Protein AF-A0A0Q3SNQ0-F1 (afdb_monomer)

Sequence (347 aa):
MKTTIEQYIANFKKLRFEVMELELYLKNEGLRTPLFYKEMANIILELVDEGKVKPIKSSQSYSMDSRILNRYEKIKQRAKNDYLKDE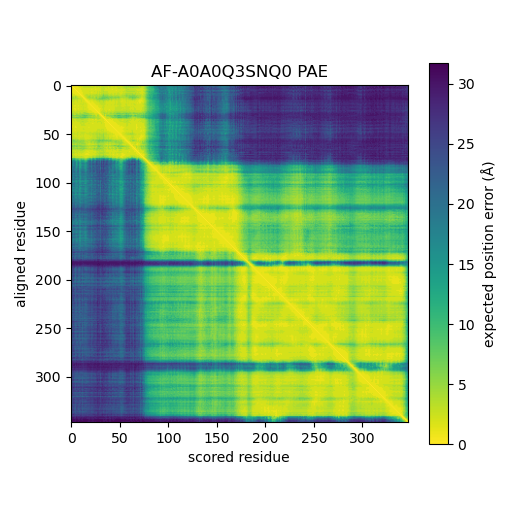MLTNYHTIISMTYYLNRPDQYKKEKSQLLAISQFLTNKRKSEPVLSVNERSYQLFGDEKLLFSKKGKKILANIGITYQHLCCYFTYEPFFYYSVTQAENNAILIVENKDTFFSLKKLLQEGNYSWNGIRFSMLVYGEGNKITRSIDYMDELQVPVETPIYYFGDFDPTGISIFCRVQSSCDREINLMTSFYREMWKRRKDGKVQKEQEWNEEAITRFLSNFDKEEQQFYLRYLKEDQYIPQESLSIEVLRGLSDGIEKTV

Organism: NCBI:txid1637975

Mean predicted aligned error: 12.55 Å

Foldseek 3Di:
DLVLLVVCCVPPPDQKDFVVVVVVVCVVVVDDDPCVVVVSLVSVVVCVVVVQKDADPPFQADPSDRSHGGMIGGDPDDDPLNVLLVCLVPVFAPLWDCPLCNVPVPVCVVCVLLRNLLRVCLVPPDPPRAQEACQVLCCVRPVGSCLCVDPNNVVNCVSGVHDSVSSSYDHDADAFDKDFAPDDDQAAEEEEADDQLQVLVNVCVVQQLQAFPRGGHGMYTHCPQLVCLRRVCCCVVVVPDLQRAAEYDFKLAQRRLVSQVSSCVSDPHDYHYPVVLVVVLVVLDDWAADPDDDDHDPVSLVVVLVNDDPVSSVVSVVCNVVRTIGGSCSCPSVNVNVRGPDGDPDD

Secondary structure (DSSP, 8-state):
-HHHHHHHHHH-SSSEEEHHHHHHHHHHTT---TTHHHHHHHHHHHHHHTTSEEE-TTSPEETTEEEEESEEEE--PPPHHHHHHHHHHHSS-TTS--HHHHT-HHHHHHHHHHHHHHHHHHHH--TTPPPEEHHHHHHHHHS-TTTTTSHHHHHHHHHHT--TTTTTEE--PPP--EEE-S--TT-EEEEESSHHHHHHHHHHHHTTB-EETTEEEEEEEE-TGGGHHHHTTHHHHTT--TTS-EEEE--BSHHHHHHHHHHHTTSSS-EEE-HHHHHHHHHH----B-SSPPP--HHHHHHHHTTS-HHHHHHHHHHHHTTB-B-GGGS-HHHHHHTBS-BPPP-

Nearest PDB structures (foldseek):
  3lcr-assembly1_B  TM=3.436E-01  e=3.026E-01  Streptomyces sp. CK4412
  3dtv-assembly5_A  TM=3.973E-01  e=8.052E-01  Bordetella bronchiseptica
  2cb9-assembly1_A  TM=4.033E-01  e=2.269E+00  Bacillus subtilis
  3ixm-assembly1_A  TM=3.780E-01  e=2.142E+00  Bordetella bronchiseptica

Radius of gyration: 37.48 Å; Cα contacts (8 Å, |Δi|>4): 456; chains: 1; bounding box: 58×43×111 Å

InterPro domains:
  IPR024534 Wadjet protein JetD, C-terminal [PF09983] (183-337)
  IPR036078 Spo11/DNA topoisomerase VI subunit A superfamily [SSF56726] (136-332)

Solvent-accessible surface area (backbone atoms only — not comparable to full-atom values): 19575 Å² total; per-residue (Å²): 108,66,69,59,52,53,50,49,62,72,70,43,90,59,64,57,52,45,47,68,60,52,50,54,50,42,51,73,73,67,59,79,55,101,54,42,62,62,54,52,49,52,46,54,52,49,37,38,76,71,56,49,33,43,78,44,86,89,42,58,60,26,93,85,44,74,92,41,53,30,30,36,33,60,46,78,76,78,52,76,66,54,57,54,46,52,49,59,76,68,76,53,38,88,77,56,45,48,72,60,37,75,79,32,63,71,58,39,68,76,44,42,69,60,54,49,36,54,26,51,47,65,65,68,57,54,98,82,55,74,72,34,42,44,41,59,47,18,27,73,58,68,77,35,45,58,44,50,79,32,74,65,30,48,49,54,32,58,51,24,69,52,53,55,68,81,67,34,36,44,88,79,62,45,80,67,57,67,51,72,54,100,77,66,89,86,41,23,36,40,35,23,32,49,69,69,52,36,53,37,52,50,51,37,45,75,68,27,37,39,28,44,88,88,46,46,45,37,33,41,34,49,22,64,60,69,52,34,48,67,17,59,67,30,43,60,78,71,64,54,61,76,85,45,51,31,30,41,46,53,38,53,39,58,58,36,39,42,39,53,48,46,37,46,72,58,48,96,52,69,58,41,72,44,55,69,59,55,53,52,35,61,77,59,56,61,96,40,71,62,93,60,96,66,71,84,50,69,68,33,53,53,62,58,40,69,78,50,54,80,66,55,33,54,55,52,53,51,41,50,73,68,45,32,38,40,61,55,69,64,52,37,57,68,53,52,56,72,54,32,77,46,70,55,81,84,129

pLDDT: mean 90.67, std 8.87, range [37.16, 98.12]

Structure (mmCIF, N/CA/C/O backbone):
data_AF-A0A0Q3SNQ0-F1
#
_entry.id   AF-A0A0Q3SNQ0-F1
#
loop_
_atom_site.group_PDB
_atom_site.id
_atom_site.type_symbol
_atom_site.label_atom_id
_atom_site.label_alt_id
_atom_site.label_comp_id
_atom_site.label_asym_id
_atom_site.label_entity_id
_atom_site.label_seq_id
_atom_site.pdbx_PDB_ins_code
_atom_site.Cartn_x
_atom_site.Cartn_y
_atom_site.Cartn_z
_atom_site.occupancy
_atom_site.B_iso_or_equiv
_atom_site.auth_seq_id
_atom_site.auth_comp_id
_atom_site.auth_asym_id
_atom_site.auth_atom_id
_atom_site.pdbx_PDB_model_num
ATOM 1 N N . MET A 1 1 ? -11.874 19.871 62.242 1.00 85.38 1 MET A N 1
ATOM 2 C CA . MET A 1 1 ? -12.144 18.452 62.571 1.00 85.38 1 MET A CA 1
ATOM 3 C C . MET A 1 1 ? -12.578 17.646 61.345 1.00 85.38 1 MET A C 1
ATOM 5 O O . MET A 1 1 ? -11.883 16.691 61.036 1.00 85.38 1 MET A O 1
ATOM 9 N N . LYS A 1 2 ? -13.640 18.027 60.605 1.00 86.44 2 LYS A N 1
ATOM 10 C CA . LYS A 1 2 ? -14.126 17.270 59.424 1.00 86.44 2 LYS A CA 1
ATOM 11 C C . LYS A 1 2 ? -13.039 16.972 58.383 1.00 86.44 2 LYS A C 1
ATOM 13 O O . LYS A 1 2 ? -12.787 15.809 58.099 1.00 86.44 2 LYS A O 1
ATOM 18 N N . THR A 1 3 ? -12.317 17.992 57.918 1.00 87.50 3 THR A N 1
ATOM 19 C CA . THR A 1 3 ? -11.219 17.836 56.943 1.00 87.50 3 THR A CA 1
ATOM 20 C C . THR A 1 3 ? -10.134 16.864 57.418 1.00 87.50 3 THR A C 1
ATOM 22 O O . THR A 1 3 ? -9.659 16.040 56.645 1.00 87.50 3 THR A O 1
ATOM 25 N N . THR A 1 4 ? -9.773 16.908 58.702 1.00 89.75 4 THR A N 1
ATOM 26 C CA . THR A 1 4 ? -8.781 16.007 59.310 1.00 89.75 4 THR A CA 1
ATOM 27 C C . THR A 1 4 ? -9.278 14.558 59.349 1.00 89.75 4 THR A C 1
ATOM 29 O O . THR A 1 4 ? -8.518 13.637 59.064 1.00 89.75 4 THR A O 1
ATOM 32 N N . ILE A 1 5 ? -10.566 14.346 59.645 1.00 90.31 5 ILE A N 1
ATOM 33 C CA . ILE A 1 5 ? -11.203 13.019 59.597 1.00 90.31 5 ILE A CA 1
ATOM 34 C C . ILE A 1 5 ? -11.215 12.486 58.158 1.00 90.31 5 ILE A C 1
ATOM 36 O O . ILE A 1 5 ? -10.859 11.333 57.923 1.00 90.31 5 ILE A O 1
ATOM 40 N N . GLU A 1 6 ? -11.568 13.319 57.179 1.00 88.44 6 GLU A N 1
ATOM 41 C CA . GLU A 1 6 ? -11.551 12.935 55.764 1.00 88.44 6 GLU A CA 1
ATOM 42 C C . GLU A 1 6 ? -10.140 12.568 55.283 1.00 88.44 6 GLU A C 1
ATOM 44 O O . GLU A 1 6 ? -9.967 11.553 54.605 1.00 88.44 6 GLU A O 1
ATOM 49 N N . GLN A 1 7 ? -9.122 13.336 55.683 1.00 86.50 7 GLN A N 1
ATOM 50 C CA . GLN A 1 7 ? -7.715 13.047 55.390 1.00 86.50 7 GLN A CA 1
ATOM 51 C C . GLN A 1 7 ? -7.251 11.735 56.028 1.00 86.50 7 GLN A C 1
ATOM 53 O O . GLN A 1 7 ? -6.607 10.924 55.360 1.00 86.50 7 GLN A O 1
ATOM 58 N N . TYR A 1 8 ? -7.610 11.492 57.292 1.00 88.69 8 TYR A N 1
ATOM 59 C CA . TYR A 1 8 ? -7.324 10.226 57.962 1.00 88.69 8 TYR A CA 1
ATOM 60 C C . TYR A 1 8 ? -7.924 9.051 57.190 1.00 88.69 8 TYR A C 1
ATOM 62 O O . TYR A 1 8 ? -7.217 8.103 56.852 1.00 88.69 8 TYR A O 1
ATOM 70 N N . ILE A 1 9 ? -9.213 9.131 56.846 1.00 87.00 9 ILE A N 1
ATOM 71 C CA . ILE A 1 9 ? -9.924 8.069 56.128 1.00 87.00 9 ILE A CA 1
ATOM 72 C C . ILE A 1 9 ? -9.291 7.828 54.751 1.00 87.00 9 ILE A C 1
ATOM 74 O O . ILE A 1 9 ? -9.074 6.669 54.376 1.00 87.00 9 ILE A O 1
ATOM 78 N N . ALA A 1 10 ? -8.952 8.888 54.013 1.00 83.25 10 ALA A N 1
ATOM 79 C CA . ALA A 1 10 ? -8.295 8.789 52.712 1.00 83.25 10 ALA A CA 1
ATOM 80 C C . ALA A 1 10 ? -6.924 8.093 52.806 1.00 83.2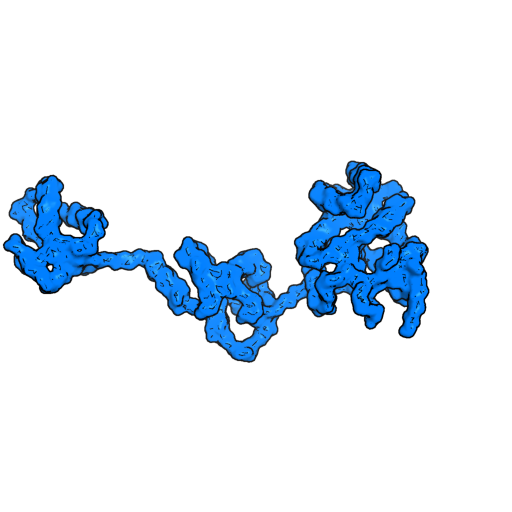5 10 ALA A C 1
ATOM 82 O O . ALA A 1 10 ? -6.642 7.190 52.018 1.00 83.25 10 ALA A O 1
ATOM 83 N N . ASN A 1 11 ? -6.118 8.442 53.814 1.00 83.75 11 ASN A N 1
ATOM 84 C CA . ASN A 1 11 ? -4.754 7.932 53.993 1.00 83.75 11 ASN A CA 1
ATOM 85 C C . ASN A 1 11 ? -4.676 6.585 54.731 1.00 83.75 11 ASN A C 1
ATOM 87 O O . ASN A 1 11 ? -3.624 5.939 54.748 1.00 83.75 11 ASN A O 1
ATOM 91 N N . PHE A 1 12 ? -5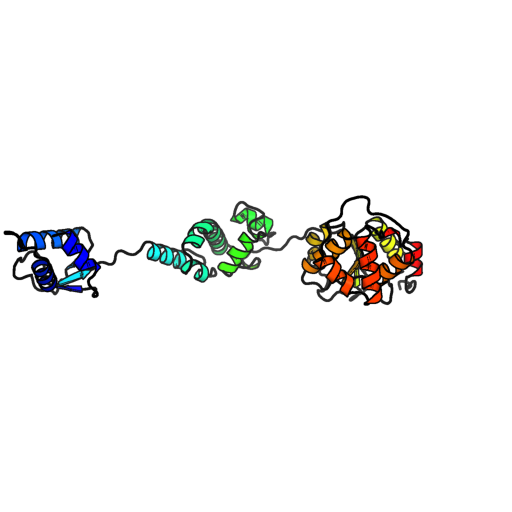.772 6.125 55.339 1.00 84.06 12 PHE A N 1
ATOM 92 C CA . PHE A 1 12 ? -5.786 4.867 56.077 1.00 84.06 12 PHE A CA 1
ATOM 93 C C . PHE A 1 12 ? -5.531 3.676 55.138 1.00 84.06 12 PHE A C 1
ATOM 95 O O . PHE A 1 12 ? -6.236 3.489 54.151 1.00 84.06 12 PHE A O 1
ATOM 102 N N . LYS A 1 13 ? -4.552 2.812 55.413 1.00 80.81 13 LYS A N 1
ATOM 103 C CA . LYS A 1 13 ? -4.200 1.731 54.465 1.00 80.81 13 LYS A CA 1
ATOM 104 C C . LYS A 1 13 ? -5.279 0.647 54.332 1.00 80.81 13 LYS A C 1
ATOM 106 O O . LYS A 1 13 ? -5.426 0.046 53.271 1.00 80.81 13 LYS A O 1
ATOM 111 N N . LYS A 1 14 ? -6.032 0.375 55.402 1.00 85.69 14 LYS A N 1
ATOM 112 C CA . LYS A 1 14 ? -7.059 -0.681 55.433 1.00 85.69 14 LYS A CA 1
ATOM 113 C C . LYS A 1 14 ? -8.416 -0.146 54.971 1.00 85.69 14 LYS A C 1
ATOM 115 O O . LYS A 1 14 ? -8.708 1.035 55.117 1.00 85.69 14 LYS A O 1
ATOM 120 N N . LEU A 1 15 ? -9.270 -1.029 54.447 1.00 85.38 15 LEU A N 1
ATOM 121 C CA . LEU A 1 15 ? -10.663 -0.714 54.081 1.00 85.38 15 LEU A CA 1
ATOM 122 C C . LEU A 1 15 ? -11.551 -0.412 55.296 1.00 85.38 15 LEU A C 1
ATOM 124 O O . LEU A 1 15 ? -12.537 0.303 55.159 1.00 85.38 15 LEU A O 1
ATOM 128 N N . ARG A 1 16 ? -11.207 -0.961 56.463 1.00 91.31 16 ARG A N 1
ATOM 129 C CA . ARG A 1 16 ? -11.961 -0.838 57.714 1.00 91.31 16 ARG A CA 1
ATOM 130 C C . ARG A 1 16 ? -11.113 -0.134 58.756 1.00 91.31 16 ARG A C 1
ATOM 132 O O . ARG A 1 16 ? -9.928 -0.450 58.841 1.00 91.31 16 ARG A O 1
ATOM 139 N N . PHE A 1 17 ? -11.718 0.762 59.520 1.00 91.75 17 PHE A N 1
ATOM 140 C CA . PHE A 1 17 ? -11.068 1.507 60.597 1.00 91.75 17 PHE A CA 1
ATOM 141 C C . PHE A 1 17 ? -11.954 1.521 61.843 1.00 91.75 17 PHE A C 1
ATOM 143 O O . PHE A 1 17 ? -13.176 1.337 61.745 1.00 91.75 17 PHE A O 1
ATOM 150 N N . GLU A 1 18 ? -11.331 1.722 63.002 1.00 93.56 18 GLU A N 1
ATOM 151 C CA . GLU A 1 18 ? -12.042 1.857 64.271 1.00 93.56 18 GLU A CA 1
ATOM 152 C C . GLU A 1 18 ? -12.144 3.323 64.703 1.00 93.56 18 GLU A C 1
ATOM 154 O O . GLU A 1 18 ? -11.214 4.108 64.518 1.00 93.56 18 GLU A O 1
ATOM 159 N N . VAL A 1 19 ? -13.269 3.699 65.311 1.00 91.56 19 VAL A N 1
ATOM 160 C CA . VAL A 1 19 ? -13.500 5.060 65.811 1.00 91.56 19 VAL A CA 1
ATOM 161 C C . VAL A 1 19 ? -12.536 5.388 66.948 1.00 91.56 19 VAL A C 1
ATOM 163 O O . VAL A 1 19 ? -12.064 6.516 67.013 1.00 91.56 19 VAL A O 1
ATOM 166 N N . MET A 1 20 ? -12.159 4.412 67.779 1.00 89.12 20 MET A N 1
ATOM 167 C CA . MET A 1 20 ? -11.113 4.600 68.795 1.00 89.12 20 MET A CA 1
ATOM 168 C C . MET A 1 20 ? -9.741 4.952 68.192 1.00 89.12 20 MET A C 1
ATOM 170 O O . MET A 1 20 ? -9.017 5.781 68.743 1.00 89.12 20 MET A O 1
ATOM 174 N N . GLU A 1 21 ? -9.369 4.359 67.052 1.00 90.50 21 GLU A N 1
ATOM 175 C CA . GLU A 1 21 ? -8.105 4.688 66.375 1.00 90.50 21 GLU A CA 1
ATOM 176 C C . GLU A 1 21 ? -8.154 6.095 65.765 1.00 90.50 21 GLU A C 1
ATOM 178 O O . GLU A 1 21 ? -7.177 6.845 65.844 1.00 90.50 21 GLU A O 1
ATOM 183 N N . LEU A 1 22 ? -9.304 6.472 65.197 1.00 91.12 22 LEU A N 1
ATOM 184 C CA . LEU A 1 22 ? -9.552 7.826 64.706 1.00 91.12 22 LEU A CA 1
ATOM 185 C C . LEU A 1 22 ? -9.514 8.850 65.851 1.00 91.12 22 LEU A C 1
ATOM 187 O O . LEU A 1 22 ? -8.895 9.900 65.716 1.00 91.12 22 LEU A O 1
ATOM 191 N N . GLU A 1 23 ? -10.138 8.545 66.987 1.00 92.00 23 GLU A N 1
ATOM 192 C CA . GLU A 1 23 ? -10.146 9.386 68.185 1.00 92.00 23 GLU A CA 1
ATOM 193 C C . GLU A 1 23 ? -8.721 9.683 68.667 1.00 92.00 23 GLU A C 1
ATOM 195 O O . GLU A 1 23 ? -8.374 10.843 68.906 1.00 92.00 23 GLU A O 1
ATOM 200 N N . LEU A 1 24 ? -7.887 8.643 68.781 1.00 90.88 24 LEU A N 1
ATOM 201 C CA . LEU A 1 24 ? -6.491 8.779 69.189 1.00 90.88 24 LEU A CA 1
ATOM 202 C C . LEU A 1 24 ? -5.706 9.646 68.198 1.00 90.88 24 LEU A C 1
ATOM 204 O O . LEU A 1 24 ? -4.956 10.529 68.613 1.00 90.88 24 LEU A O 1
ATOM 208 N N . TYR A 1 25 ? -5.917 9.436 66.896 1.00 91.06 25 TYR A N 1
ATOM 209 C CA . TYR A 1 25 ? -5.306 10.247 65.847 1.00 91.06 25 TYR A CA 1
ATOM 210 C C . TYR A 1 25 ? -5.690 11.729 65.971 1.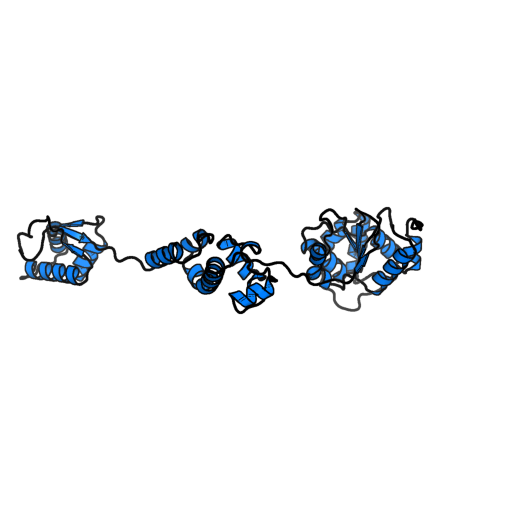00 91.06 25 TYR A C 1
ATOM 212 O O . TYR A 1 25 ? -4.813 12.587 66.033 1.00 91.06 25 TYR A O 1
ATOM 220 N N . LEU A 1 26 ? -6.982 12.042 66.101 1.00 91.44 26 LEU A N 1
ATOM 221 C CA . LEU A 1 26 ? -7.457 13.424 66.234 1.00 91.44 26 LEU A CA 1
ATOM 222 C C . LEU A 1 26 ? -6.910 14.110 67.494 1.00 91.44 26 LEU A C 1
ATOM 224 O O . LEU A 1 26 ? -6.540 15.284 67.447 1.00 91.44 26 LEU A O 1
ATOM 228 N N . LYS A 1 27 ? -6.821 13.382 68.614 1.00 89.25 27 LYS A N 1
ATOM 229 C CA . LYS A 1 27 ? -6.236 13.898 69.860 1.00 89.25 27 LYS A CA 1
ATOM 230 C C . LYS A 1 27 ? -4.739 14.190 69.728 1.00 89.25 27 LYS A C 1
ATOM 232 O O . LYS A 1 27 ? -4.278 15.146 70.354 1.00 89.25 27 LYS A O 1
ATOM 237 N N . ASN A 1 28 ? -4.005 13.393 68.947 1.00 89.94 28 ASN A N 1
ATOM 238 C CA . ASN A 1 28 ? -2.580 13.601 68.664 1.00 89.94 28 ASN A CA 1
ATOM 239 C C . ASN A 1 28 ? -2.342 14.795 67.726 1.00 89.94 28 ASN A C 1
ATOM 241 O O . ASN A 1 28 ? -1.370 15.518 67.910 1.00 89.94 28 ASN A O 1
ATOM 245 N N . GLU A 1 29 ? -3.273 15.069 66.811 1.00 87.00 29 GLU A N 1
ATOM 246 C CA . GLU A 1 29 ? -3.294 16.280 65.971 1.00 87.00 29 GLU A CA 1
ATOM 247 C C . GLU A 1 29 ? -3.721 17.551 66.745 1.00 87.00 29 GLU A C 1
ATOM 249 O O . GLU A 1 29 ? -3.964 18.604 66.159 1.00 87.00 29 GLU A O 1
ATOM 254 N N . GLY A 1 30 ? -3.852 17.474 68.076 1.00 86.25 30 GLY A N 1
ATOM 255 C CA . GLY A 1 30 ? -4.173 18.615 68.938 1.00 86.25 30 GLY A CA 1
ATOM 256 C C . GLY A 1 30 ? -5.646 19.037 68.935 1.00 86.25 30 GLY A C 1
ATOM 257 O O . GLY A 1 30 ? -5.996 20.042 69.555 1.00 86.25 30 GLY A O 1
ATOM 258 N N . LEU A 1 31 ? -6.540 18.279 68.293 1.00 84.56 31 LEU A N 1
ATOM 259 C CA . LEU A 1 31 ? -7.968 18.594 68.267 1.00 84.56 31 LEU A CA 1
ATOM 260 C C . LEU A 1 31 ? -8.623 18.181 69.589 1.00 84.56 31 LEU A C 1
ATOM 262 O O . LEU A 1 31 ? -8.907 17.008 69.822 1.00 84.56 31 LEU A O 1
ATOM 266 N N . ARG A 1 32 ? -8.881 19.158 70.463 1.00 81.38 32 ARG A N 1
ATOM 267 C CA . ARG A 1 32 ? -9.626 18.974 71.718 1.00 81.38 32 ARG A CA 1
ATOM 268 C C . ARG A 1 32 ? -10.606 20.128 71.899 1.00 81.38 32 ARG A C 1
ATOM 270 O O . ARG A 1 32 ? -10.205 21.237 72.232 1.00 81.38 32 ARG A O 1
ATOM 277 N N . THR A 1 33 ? -11.888 19.874 71.663 1.00 82.81 33 THR A N 1
ATOM 278 C CA . THR A 1 33 ? -12.973 20.845 71.871 1.00 82.81 33 THR A CA 1
ATOM 279 C C . THR A 1 33 ? -13.835 20.424 73.070 1.00 82.81 33 THR A C 1
ATOM 281 O O . THR A 1 33 ? -13.894 19.233 73.388 1.00 82.81 33 THR A O 1
ATOM 284 N N . PRO A 1 34 ? -14.538 21.352 73.749 1.00 82.44 34 PRO A N 1
ATOM 285 C CA . PRO A 1 34 ? -15.447 21.002 74.849 1.00 82.44 34 PRO A CA 1
ATOM 286 C C . PRO A 1 34 ? -16.545 19.999 74.455 1.00 82.44 34 PRO A C 1
ATOM 288 O O . PRO A 1 34 ? -17.043 19.261 75.299 1.00 82.44 34 PRO A O 1
ATOM 291 N N . LEU A 1 35 ? -16.902 19.946 73.166 1.00 87.56 35 LEU A N 1
ATOM 292 C CA . LEU A 1 35 ? -17.902 19.039 72.596 1.00 87.56 35 LEU A CA 1
ATOM 293 C C . LEU A 1 35 ? -17.284 17.964 71.686 1.00 87.56 35 LEU A C 1
ATOM 295 O O . LEU A 1 35 ? -17.988 17.391 70.857 1.00 87.56 35 LEU A O 1
ATOM 299 N N . PHE A 1 36 ? -15.993 17.663 71.855 1.00 89.81 36 PHE A N 1
ATOM 300 C CA . PHE A 1 36 ? -15.199 16.818 70.955 1.00 89.81 36 PHE A CA 1
ATOM 301 C C . PHE A 1 36 ? -15.898 15.523 70.522 1.00 89.81 36 PHE A C 1
ATOM 303 O O . PHE A 1 36 ? -16.030 15.265 69.328 1.00 89.81 36 PHE A O 1
ATOM 310 N N . TYR A 1 37 ? -16.398 14.727 71.474 1.00 89.62 37 TYR A N 1
ATOM 311 C CA . TYR A 1 37 ? -17.043 13.446 71.157 1.00 89.62 37 TYR A CA 1
ATOM 312 C C . TYR A 1 37 ? -18.333 13.626 70.350 1.00 89.62 37 TYR A C 1
ATOM 314 O O . TYR A 1 37 ? -18.582 12.878 69.406 1.00 89.62 37 TYR A O 1
ATOM 322 N N . LYS A 1 38 ? -19.117 14.664 70.664 1.00 89.06 38 LYS A N 1
ATOM 323 C CA . LYS A 1 38 ? -20.366 14.984 69.965 1.00 89.06 38 LYS A CA 1
ATOM 324 C C . LYS A 1 38 ? -20.099 15.482 68.543 1.00 89.06 38 LYS A C 1
ATOM 326 O O . LYS A 1 38 ? -20.813 15.093 67.622 1.00 89.06 38 LYS A O 1
ATOM 331 N N . GLU A 1 39 ? -19.077 16.318 68.362 1.00 90.31 39 GLU A N 1
ATOM 332 C CA . GLU A 1 39 ? -18.644 16.826 67.054 1.00 90.31 39 GLU A CA 1
ATOM 333 C C . GLU A 1 39 ? -18.112 15.700 66.164 1.00 90.31 39 GLU A C 1
ATOM 335 O O . GLU A 1 39 ? -18.538 15.571 65.018 1.00 90.31 39 GLU A O 1
ATOM 340 N N . MET A 1 40 ? -17.248 14.838 66.707 1.00 92.75 40 MET A N 1
ATOM 341 C CA . MET A 1 40 ? -16.718 13.677 65.994 1.00 92.75 40 MET A CA 1
ATOM 342 C C . MET A 1 40 ? -17.841 12.722 65.568 1.00 92.75 40 MET A C 1
ATOM 344 O O . MET A 1 40 ? -17.880 12.302 64.411 1.00 92.75 40 MET A O 1
ATOM 348 N N . ALA A 1 41 ? -18.780 12.417 66.471 1.00 92.69 41 ALA A N 1
ATOM 349 C CA . ALA A 1 41 ? -19.917 11.557 66.161 1.00 92.69 41 ALA A CA 1
ATOM 350 C C . ALA A 1 41 ? -20.820 12.152 65.073 1.00 92.69 41 ALA A C 1
ATOM 352 O O . ALA A 1 41 ? -21.205 11.440 64.147 1.00 92.69 41 ALA A O 1
ATOM 353 N N . ASN A 1 42 ? -21.107 13.457 65.131 1.00 93.88 42 ASN A N 1
ATOM 354 C CA . ASN A 1 42 ? -21.893 14.135 64.100 1.00 93.88 42 ASN A CA 1
ATOM 355 C C . ASN A 1 42 ? -21.199 14.087 62.727 1.00 93.88 42 ASN A C 1
ATOM 357 O O . ASN A 1 42 ? -21.862 13.815 61.733 1.00 93.88 42 ASN A O 1
ATOM 361 N N . ILE A 1 43 ? -19.878 14.287 62.668 1.00 93.69 43 ILE A N 1
ATOM 362 C CA . ILE A 1 43 ? -19.121 14.200 61.409 1.00 93.69 43 ILE A CA 1
ATOM 363 C C . ILE A 1 43 ? -19.131 12.771 60.857 1.00 93.69 43 ILE A C 1
ATOM 365 O O . ILE A 1 43 ? -19.273 12.581 59.654 1.00 93.69 43 ILE A O 1
ATOM 369 N N . ILE A 1 44 ? -18.992 11.749 61.706 1.00 93.00 44 ILE A N 1
ATOM 370 C CA . ILE A 1 44 ? -19.067 10.354 61.248 1.00 93.00 44 ILE A CA 1
ATOM 371 C C . ILE A 1 44 ? -20.449 10.052 60.658 1.00 93.00 44 ILE A C 1
ATOM 373 O O . ILE A 1 44 ? -20.519 9.429 59.601 1.00 93.00 44 ILE A O 1
ATOM 377 N N . LEU A 1 45 ? -21.531 10.501 61.302 1.00 93.56 45 LEU A N 1
ATOM 378 C CA . LEU A 1 45 ? -22.891 10.358 60.769 1.00 93.56 45 LEU A CA 1
ATOM 379 C C . LEU A 1 45 ? -23.051 11.088 59.429 1.00 93.56 45 LEU A C 1
ATOM 381 O O . LEU A 1 45 ? -23.563 10.508 58.480 1.00 93.56 45 LEU A O 1
ATOM 385 N N . GLU A 1 46 ? -22.518 12.304 59.313 1.00 93.81 46 GLU A N 1
ATOM 386 C CA . GLU A 1 46 ? -22.520 13.061 58.059 1.00 93.81 46 GLU A CA 1
ATOM 387 C C . GLU A 1 46 ? -21.769 12.317 56.937 1.00 93.81 46 GLU A C 1
ATOM 389 O O . GLU A 1 46 ? -22.256 12.223 55.817 1.00 93.81 46 GLU A O 1
ATOM 394 N N . LEU A 1 47 ? -20.618 11.701 57.228 1.00 90.88 47 LEU A N 1
ATOM 395 C CA . LEU A 1 47 ? -19.868 10.897 56.250 1.00 90.88 47 LEU A CA 1
ATOM 396 C C . LEU A 1 47 ? -20.588 9.596 55.851 1.00 90.88 47 LEU A C 1
ATOM 398 O O . LEU A 1 47 ? -20.322 9.057 54.769 1.00 90.88 47 LEU A O 1
ATOM 402 N N . VAL A 1 48 ? -21.463 9.072 56.715 1.00 91.25 48 VAL A N 1
ATOM 403 C CA . VAL A 1 48 ? -22.361 7.956 56.383 1.00 91.25 48 VAL A CA 1
ATOM 404 C C . VAL A 1 48 ? -23.453 8.430 55.430 1.00 91.25 48 VAL A C 1
ATOM 406 O O . VAL A 1 48 ? -23.664 7.785 54.403 1.00 91.25 48 VAL A O 1
ATOM 409 N N . ASP A 1 49 ? -24.087 9.565 55.725 1.00 89.12 49 ASP A N 1
ATOM 410 C CA . ASP A 1 49 ? -25.129 10.161 54.881 1.00 89.12 49 ASP A CA 1
ATOM 411 C C . ASP A 1 49 ? -24.579 10.572 53.502 1.00 89.12 49 ASP A C 1
ATOM 413 O O . ASP A 1 49 ? -25.220 10.346 52.477 1.00 89.12 49 ASP A O 1
ATOM 417 N N . GLU A 1 50 ? -23.343 11.077 53.445 1.00 86.62 50 GLU A N 1
ATOM 418 C CA . GLU A 1 50 ? -22.615 11.371 52.202 1.00 86.62 50 GLU A CA 1
ATOM 419 C C . GLU A 1 50 ? -22.156 10.104 51.441 1.00 86.62 50 GLU A C 1
ATOM 421 O O . GLU A 1 50 ? -21.569 10.201 50.359 1.00 86.62 50 GLU A O 1
ATOM 426 N N . GLY A 1 51 ? -22.365 8.904 51.995 1.00 85.75 51 GLY A N 1
ATOM 427 C CA . GLY A 1 51 ? -21.988 7.638 51.364 1.00 85.75 51 GLY A CA 1
ATOM 428 C C . GLY A 1 51 ? -20.476 7.427 51.228 1.00 85.75 51 GLY A C 1
ATOM 429 O O . GLY A 1 51 ? -20.036 6.663 50.367 1.00 85.75 51 GLY A O 1
ATOM 430 N N . LYS A 1 52 ? -19.658 8.090 52.055 1.00 85.94 52 LYS A N 1
ATOM 431 C CA . LYS A 1 52 ? -18.191 7.926 52.076 1.00 85.94 52 LYS A CA 1
ATOM 432 C C . LYS A 1 52 ? -17.756 6.736 52.933 1.00 85.94 52 LYS A C 1
ATOM 434 O O . LYS A 1 52 ? -16.750 6.082 52.640 1.00 85.94 52 LYS A O 1
ATOM 439 N N . VAL A 1 53 ? -18.517 6.422 53.979 1.00 91.12 53 VAL A N 1
ATOM 440 C CA . VAL A 1 53 ? -18.283 5.280 54.875 1.00 91.12 53 VAL A CA 1
ATOM 441 C C . VAL A 1 53 ? -19.595 4.568 55.199 1.00 91.12 53 VAL A C 1
ATOM 443 O O . VAL A 1 53 ? -20.665 5.159 55.122 1.00 91.12 53 VAL A O 1
ATOM 446 N N . LYS A 1 54 ? -19.529 3.291 55.584 1.00 92.88 54 LYS A N 1
ATOM 447 C CA . LYS A 1 54 ? -20.685 2.526 56.084 1.00 92.88 54 LYS A CA 1
ATOM 448 C C . LYS A 1 54 ? -20.385 1.881 57.440 1.00 92.88 54 LYS A C 1
ATOM 450 O O . LYS A 1 54 ? -19.267 1.394 57.638 1.00 92.88 54 LYS A O 1
ATOM 455 N N . PRO A 1 55 ? -21.362 1.834 58.361 1.00 92.81 55 PRO A N 1
ATOM 456 C CA . PRO A 1 55 ? -21.196 1.165 59.646 1.00 92.81 55 PRO A CA 1
ATOM 457 C C . PRO A 1 55 ? -21.115 -0.357 59.476 1.00 92.81 55 PRO A C 1
ATOM 459 O O . PRO A 1 55 ? -21.843 -0.956 58.678 1.00 92.81 55 PRO A O 1
ATOM 462 N N . ILE A 1 56 ? -20.263 -1.012 60.267 1.00 92.62 56 ILE A N 1
ATOM 463 C CA . ILE A 1 56 ? -20.239 -2.475 60.363 1.00 92.62 56 ILE A CA 1
ATOM 464 C C . ILE A 1 56 ? -21.269 -2.895 61.411 1.00 92.62 56 ILE A C 1
ATOM 466 O O . ILE A 1 56 ? -21.019 -2.766 62.603 1.00 92.62 56 ILE A O 1
ATOM 470 N N . LYS A 1 57 ? -22.416 -3.428 60.972 1.00 88.00 57 LYS A N 1
ATOM 471 C CA . LYS A 1 57 ? -23.573 -3.736 61.840 1.00 88.00 57 LYS A CA 1
ATOM 472 C C . LYS A 1 57 ? -23.273 -4.669 63.024 1.00 88.00 57 LYS A C 1
ATOM 474 O O . LYS A 1 57 ? -23.960 -4.595 64.030 1.00 88.00 57 LYS A O 1
ATOM 479 N N . SER A 1 58 ? -22.262 -5.534 62.915 1.00 87.75 58 SER A N 1
ATOM 480 C CA . SER A 1 58 ? -21.814 -6.420 64.004 1.00 87.75 58 SER A CA 1
ATOM 481 C C . SER A 1 58 ? -20.845 -5.752 64.991 1.00 87.75 58 SER A C 1
ATOM 483 O O . SER A 1 58 ? -20.308 -6.410 65.881 1.00 87.75 58 SER A O 1
ATOM 485 N N . SER A 1 59 ? -20.539 -4.467 64.811 1.00 90.62 59 SER A N 1
ATOM 486 C CA . SER A 1 59 ? -19.718 -3.694 65.736 1.00 90.62 59 SER A CA 1
ATOM 487 C C . SER A 1 59 ? -20.536 -3.239 66.936 1.00 90.62 59 SER A C 1
ATOM 489 O O . SER A 1 59 ? -21.686 -2.839 66.793 1.00 90.62 59 SER A O 1
ATOM 491 N N . GLN A 1 60 ? -19.901 -3.225 68.105 1.00 90.69 60 GLN A N 1
ATOM 492 C CA . GLN A 1 60 ? -20.452 -2.579 69.293 1.00 90.69 60 GLN A CA 1
ATOM 493 C C . GLN A 1 60 ? -20.566 -1.063 69.076 1.00 90.69 60 GLN A C 1
ATOM 495 O O . GLN A 1 60 ? -19.837 -0.495 68.248 1.00 90.69 60 GLN A O 1
ATOM 500 N N . SER A 1 61 ? -21.469 -0.427 69.824 1.00 89.75 61 SER A N 1
ATOM 501 C CA . SER A 1 61 ? -21.566 1.030 69.920 1.00 89.75 61 SER A CA 1
ATOM 502 C C . SER A 1 61 ? -20.271 1.626 70.463 1.00 89.75 61 SER A C 1
ATOM 504 O O . SER A 1 61 ? -19.567 1.001 71.257 1.00 89.75 61 SER A O 1
ATOM 506 N N . TYR A 1 62 ? -19.953 2.839 70.031 1.00 91.12 62 TYR A N 1
ATOM 507 C CA . TYR A 1 62 ? -18.810 3.573 70.552 1.00 91.12 62 TYR A CA 1
ATOM 508 C C . TYR A 1 62 ? -19.096 4.062 71.981 1.00 91.12 62 TYR A C 1
ATOM 510 O O . TYR A 1 62 ? -20.180 4.564 72.276 1.00 91.12 62 TYR A O 1
ATOM 518 N N . SER A 1 63 ? -18.126 3.900 72.884 1.00 85.62 63 SER A N 1
ATOM 519 C CA . SER A 1 63 ? -18.316 4.091 74.330 1.00 85.62 63 SER A CA 1
ATOM 520 C C . SER A 1 63 ? -18.647 5.530 74.733 1.00 85.62 63 SER A C 1
ATOM 522 O O . SER A 1 63 ? -19.336 5.728 75.730 1.00 85.62 63 SER A O 1
ATOM 524 N N . MET A 1 64 ? -18.189 6.524 73.964 1.00 87.44 64 MET A N 1
ATOM 525 C CA . MET A 1 64 ? -18.391 7.946 74.281 1.00 87.44 64 MET A CA 1
ATOM 526 C C . MET A 1 64 ? -19.613 8.561 73.585 1.00 87.44 64 MET A C 1
ATOM 528 O O . MET A 1 64 ? -20.030 9.657 73.954 1.00 87.44 64 MET A O 1
ATOM 532 N N . ASP A 1 65 ? -20.192 7.877 72.591 1.00 87.50 65 ASP A N 1
ATOM 533 C CA . ASP A 1 65 ? -21.426 8.293 71.919 1.00 87.50 65 ASP A CA 1
ATOM 534 C C . ASP A 1 65 ? -22.128 7.084 71.282 1.00 87.50 65 ASP A C 1
ATOM 536 O O . ASP A 1 65 ? -21.684 6.543 70.265 1.00 87.50 65 ASP A O 1
ATOM 540 N N . SER A 1 66 ? -23.252 6.667 71.868 1.00 86.94 66 SER A N 1
ATOM 541 C CA . SER A 1 66 ? -23.986 5.468 71.452 1.00 86.94 66 SER A CA 1
ATOM 542 C C . SER A 1 66 ? -24.675 5.589 70.088 1.00 86.94 66 SER A C 1
ATOM 544 O O . SER A 1 66 ? -25.139 4.577 69.560 1.00 86.94 66 SER A O 1
ATOM 546 N N . ARG A 1 67 ? -24.729 6.794 69.496 1.00 90.12 67 ARG A N 1
ATOM 547 C CA . ARG A 1 67 ? -25.331 7.044 68.174 1.00 90.12 67 ARG A CA 1
ATOM 548 C C . ARG A 1 67 ? -24.494 6.481 67.023 1.00 90.12 67 ARG A C 1
ATOM 550 O O . ARG A 1 67 ? -25.017 6.312 65.924 1.00 90.12 67 ARG A O 1
ATOM 557 N N . ILE A 1 68 ? -23.212 6.200 67.256 1.00 92.56 68 ILE A N 1
ATOM 558 C CA . ILE A 1 68 ? -22.277 5.668 66.257 1.00 92.56 68 ILE A CA 1
ATOM 559 C C . ILE A 1 68 ? -21.685 4.321 66.704 1.00 92.56 68 ILE A C 1
ATOM 561 O O . ILE A 1 68 ? -21.667 3.981 67.889 1.00 92.56 68 ILE A O 1
ATOM 565 N N . LEU A 1 69 ? -21.203 3.524 65.746 1.00 93.75 69 LEU A N 1
ATOM 566 C CA . LEU A 1 69 ? -20.558 2.232 66.021 1.00 93.75 69 LEU A CA 1
ATOM 567 C C . LEU A 1 69 ? -19.040 2.378 66.121 1.00 93.75 69 LEU A C 1
ATOM 569 O O . LEU A 1 69 ? -18.471 3.326 65.602 1.00 93.75 69 LEU A O 1
ATOM 573 N N . ASN A 1 70 ? -18.349 1.418 66.734 1.00 93.06 70 ASN A N 1
ATOM 574 C CA . ASN A 1 70 ? -16.888 1.482 66.806 1.00 93.06 70 ASN A CA 1
ATOM 575 C C . ASN A 1 70 ? -16.185 1.162 65.473 1.00 93.06 70 ASN A C 1
ATOM 577 O O . ASN A 1 70 ? -15.038 1.550 65.301 1.00 93.06 70 ASN A O 1
ATOM 581 N N . ARG A 1 71 ? -16.814 0.468 64.513 1.00 93.62 71 ARG A N 1
ATOM 582 C CA . ARG A 1 71 ? -16.152 0.070 63.255 1.00 93.62 71 ARG A CA 1
ATOM 583 C C . ARG A 1 71 ? -16.908 0.510 62.011 1.00 93.62 71 ARG A C 1
ATOM 585 O O . ARG A 1 71 ? -18.105 0.243 61.872 1.00 93.62 71 ARG A O 1
ATOM 592 N N . TYR A 1 72 ? -16.159 1.073 61.067 1.00 94.38 72 TYR A N 1
ATOM 593 C CA . TYR A 1 72 ? -16.649 1.532 59.769 1.00 94.38 72 TYR A CA 1
ATOM 594 C C . TYR A 1 72 ? -15.809 0.966 58.623 1.00 94.38 72 TYR A C 1
ATOM 596 O O . TYR A 1 72 ? -14.624 0.665 58.776 1.00 94.38 72 TYR A O 1
ATOM 604 N N . GLU A 1 73 ? -16.431 0.819 57.456 1.00 91.62 73 GLU A N 1
ATOM 605 C CA . GLU A 1 73 ? -15.776 0.445 56.202 1.00 91.62 73 GLU A CA 1
ATOM 606 C C . GLU A 1 73 ? -15.885 1.594 55.200 1.00 91.62 73 GLU A C 1
ATOM 608 O O . GLU A 1 73 ? -16.952 2.188 55.034 1.00 91.62 73 GLU A O 1
ATOM 613 N N . LYS A 1 74 ? -14.788 1.898 54.508 1.00 90.38 74 LYS A N 1
ATOM 614 C CA . LYS A 1 74 ? -14.772 2.899 53.442 1.00 90.38 74 LYS A CA 1
ATOM 615 C C . LYS A 1 74 ? -15.579 2.426 52.247 1.00 90.38 74 LYS A C 1
ATOM 617 O O . LYS A 1 74 ? -15.411 1.296 51.785 1.00 90.38 74 LYS A O 1
ATOM 622 N N . ILE A 1 75 ? -16.380 3.320 51.687 1.00 83.00 75 ILE A N 1
ATOM 623 C CA . ILE A 1 75 ? -17.033 3.087 50.405 1.00 83.00 75 ILE A CA 1
ATOM 624 C C . ILE A 1 75 ? -16.079 3.586 49.318 1.00 83.00 75 ILE A C 1
ATOM 626 O O . ILE A 1 75 ? -15.788 4.777 49.223 1.00 83.00 75 ILE A O 1
ATOM 630 N N . LYS A 1 76 ? -15.551 2.669 48.496 1.00 69.88 76 LYS A N 1
ATOM 631 C CA . LYS A 1 76 ? -14.794 3.057 47.300 1.00 69.88 76 LYS A CA 1
ATOM 632 C C . LYS A 1 76 ? -15.762 3.731 46.330 1.00 69.88 76 LYS A C 1
ATOM 634 O O . LYS A 1 76 ? -16.584 3.048 45.721 1.00 69.88 76 LYS A O 1
ATOM 639 N N . GLN A 1 77 ? -15.654 5.045 46.156 1.00 63.09 77 GLN A N 1
ATOM 640 C CA . GLN A 1 77 ? -16.255 5.689 44.993 1.00 63.09 77 GLN A CA 1
ATOM 641 C C . GLN A 1 77 ? -15.583 5.098 43.747 1.00 63.09 77 GLN A C 1
ATOM 643 O O . GLN A 1 77 ? -14.359 5.169 43.614 1.00 63.09 77 GLN A O 1
ATOM 648 N N . ARG A 1 78 ? -16.364 4.443 42.876 1.00 57.03 78 ARG A N 1
ATOM 649 C CA . ARG A 1 78 ? -15.854 3.913 41.601 1.00 57.03 78 ARG A CA 1
ATOM 650 C C . ARG A 1 78 ? -15.211 5.055 40.827 1.00 57.03 78 ARG A C 1
ATOM 652 O O . ARG A 1 78 ? -15.837 6.101 40.637 1.00 57.03 78 ARG A O 1
ATOM 659 N N . ALA A 1 79 ? -13.979 4.862 40.372 1.00 62.12 79 ALA A N 1
ATOM 660 C CA . ALA A 1 79 ? -13.331 5.869 39.553 1.00 62.12 79 ALA A CA 1
ATOM 661 C C . ALA A 1 79 ? -14.083 5.982 38.218 1.00 62.12 79 ALA A C 1
ATOM 663 O O . ALA A 1 79 ? -14.592 4.995 37.691 1.00 62.12 79 ALA A O 1
ATOM 664 N N . LYS A 1 80 ? -14.097 7.169 37.602 1.00 63.56 80 LYS A N 1
ATOM 665 C CA . LYS A 1 80 ? -14.633 7.363 36.238 1.00 63.56 80 LYS A CA 1
ATOM 666 C C . LYS A 1 80 ? -14.033 6.373 35.222 1.00 63.56 80 LYS A C 1
ATOM 668 O O . LYS A 1 80 ? -14.699 5.976 34.270 1.00 63.56 80 LYS A O 1
ATOM 673 N N . ASN A 1 81 ? -12.789 5.952 35.452 1.00 64.75 81 ASN A N 1
ATOM 674 C CA . ASN A 1 81 ? -12.100 4.951 34.641 1.00 64.75 81 ASN A CA 1
ATOM 675 C C . ASN A 1 81 ? -12.672 3.535 34.800 1.00 64.75 81 ASN A C 1
ATOM 677 O O . ASN A 1 81 ? -12.591 2.767 33.848 1.00 64.75 81 ASN A O 1
ATOM 681 N N . ASP A 1 82 ? -13.269 3.195 35.944 1.00 71.12 82 ASP A N 1
ATOM 682 C CA . ASP A 1 82 ? -13.900 1.885 36.149 1.00 71.12 82 ASP A CA 1
ATOM 683 C C . ASP A 1 82 ? -15.171 1.771 35.300 1.00 71.12 82 ASP A C 1
ATOM 685 O O . ASP A 1 82 ? -15.360 0.780 34.606 1.00 71.12 82 ASP A O 1
ATOM 689 N N . TYR A 1 83 ? -15.980 2.836 35.238 1.00 77.19 83 TYR A N 1
ATOM 690 C CA . TYR A 1 83 ? -17.167 2.877 34.375 1.00 77.19 83 TYR A CA 1
ATOM 691 C C . TYR A 1 83 ? -16.828 2.774 32.887 1.00 77.19 83 TYR A C 1
ATOM 693 O O . TYR A 1 83 ? -17.519 2.083 32.148 1.00 77.19 83 TYR A O 1
ATOM 701 N N . LEU A 1 84 ? -15.757 3.440 32.442 1.00 79.81 84 LEU A N 1
ATOM 702 C CA . LEU A 1 84 ? -15.305 3.337 31.052 1.00 79.81 84 LEU A CA 1
ATOM 703 C C . LEU A 1 84 ? -14.831 1.922 30.712 1.00 79.81 84 LEU A C 1
ATOM 705 O O . LEU A 1 84 ? -15.073 1.461 29.603 1.00 79.81 84 LEU A O 1
ATOM 709 N N . LYS A 1 85 ? -14.169 1.231 31.646 1.00 83.12 85 LYS A N 1
ATOM 710 C CA . LYS A 1 85 ? -13.758 -0.163 31.445 1.00 83.12 85 LYS A CA 1
ATOM 711 C C . LYS A 1 85 ? -14.960 -1.094 31.361 1.00 83.12 85 LYS A C 1
ATOM 713 O O . LYS A 1 85 ? -15.010 -1.888 30.429 1.00 83.12 85 LYS A O 1
ATOM 718 N N . ASP A 1 86 ? -15.918 -0.960 32.277 1.00 83.75 86 ASP A N 1
ATOM 719 C CA . ASP A 1 86 ? -17.163 -1.735 32.245 1.00 83.75 86 ASP A CA 1
ATOM 720 C C . ASP A 1 86 ? -17.869 -1.535 30.891 1.00 83.75 86 ASP A C 1
ATOM 722 O O . ASP A 1 86 ? -18.170 -2.506 30.204 1.00 83.75 86 ASP A O 1
ATOM 726 N N . GLU A 1 87 ? -18.010 -0.282 30.442 1.00 86.19 87 GLU A N 1
ATOM 727 C CA . GLU A 1 87 ? -18.614 0.059 29.149 1.00 86.19 87 GLU A CA 1
ATOM 728 C C . GLU A 1 87 ? -17.912 -0.627 27.962 1.00 86.19 87 GLU A C 1
ATOM 730 O O . GLU A 1 87 ? -18.573 -1.182 27.082 1.00 86.19 87 GLU A O 1
ATOM 735 N N . MET A 1 88 ? -16.574 -0.607 27.931 1.00 87.62 88 MET A N 1
ATOM 736 C CA . MET A 1 88 ? -15.797 -1.266 26.875 1.00 87.62 88 MET A CA 1
ATOM 737 C C . MET A 1 88 ? -16.007 -2.782 26.865 1.00 87.62 88 MET A C 1
ATOM 739 O O . MET A 1 88 ? -15.984 -3.387 25.799 1.00 87.62 88 MET A O 1
ATOM 743 N N . LEU A 1 89 ? -16.198 -3.400 28.029 1.00 86.44 89 LEU A N 1
ATOM 744 C CA . LEU A 1 89 ? -16.316 -4.851 28.154 1.00 86.44 89 LEU A CA 1
ATOM 745 C C . LEU A 1 89 ? -17.732 -5.376 27.879 1.00 86.44 89 LEU A C 1
ATOM 747 O O . LEU A 1 89 ? -17.873 -6.561 27.589 1.00 86.44 89 LEU A O 1
ATOM 751 N N . THR A 1 90 ? -18.767 -4.534 27.960 1.00 85.69 90 THR A N 1
ATOM 752 C CA . THR A 1 90 ? -20.168 -4.984 27.849 1.00 85.69 90 THR A CA 1
ATOM 753 C C . THR A 1 90 ? -20.893 -4.524 26.590 1.00 85.69 90 THR A C 1
ATOM 755 O O . THR A 1 90 ? -21.830 -5.192 26.163 1.00 85.69 90 THR A O 1
ATOM 758 N N . ASN A 1 91 ? -20.506 -3.392 25.996 1.00 87.81 91 ASN A N 1
ATOM 759 C CA . ASN A 1 91 ? -21.342 -2.718 24.990 1.00 87.81 91 ASN A CA 1
ATOM 760 C C . ASN A 1 91 ? -20.941 -3.000 23.533 1.00 87.81 91 ASN A C 1
ATOM 762 O O . ASN A 1 91 ? -21.505 -2.402 22.613 1.00 87.81 91 ASN A O 1
ATOM 766 N N . TYR A 1 92 ? -19.961 -3.876 23.309 1.00 94.19 92 TYR A N 1
ATOM 767 C CA . TYR A 1 92 ? -19.409 -4.150 21.985 1.00 94.19 92 TYR A CA 1
ATOM 768 C C . TYR A 1 92 ? -19.664 -5.594 21.549 1.00 94.19 92 TYR A C 1
ATOM 770 O O . TYR A 1 92 ? -19.748 -6.502 22.374 1.00 94.19 92 TYR A O 1
ATOM 778 N N . HIS A 1 93 ? -19.784 -5.805 20.236 1.00 95.06 93 HIS A N 1
ATOM 779 C CA . HIS A 1 93 ? -19.903 -7.134 19.649 1.00 95.06 93 HIS A CA 1
ATOM 780 C C . HIS A 1 93 ? -18.716 -8.014 20.069 1.00 95.06 93 HIS A C 1
ATOM 782 O O . HIS A 1 93 ? -17.574 -7.560 20.074 1.00 95.06 93 HIS A O 1
ATOM 788 N N . THR A 1 94 ? -18.966 -9.291 20.361 1.00 92.81 94 THR A N 1
ATOM 789 C CA . THR A 1 94 ? -18.004 -10.205 21.011 1.00 92.81 94 THR A CA 1
ATOM 790 C C . THR A 1 94 ? -16.703 -10.436 20.240 1.00 92.81 94 THR A C 1
ATOM 792 O O . THR A 1 94 ? -15.692 -10.789 20.837 1.00 92.81 94 THR A O 1
ATOM 795 N N . ILE A 1 95 ? -16.713 -10.234 18.921 1.00 95.44 95 ILE A N 1
ATOM 796 C CA . ILE A 1 95 ? -15.521 -10.350 18.066 1.00 95.44 95 ILE A CA 1
ATOM 797 C C . ILE A 1 95 ? -14.587 -9.128 18.142 1.00 95.44 95 ILE A C 1
ATOM 799 O O . ILE A 1 95 ? -13.440 -9.207 17.715 1.00 95.44 95 ILE A O 1
ATOM 803 N N . ILE A 1 96 ? -15.059 -7.993 18.671 1.00 95.88 96 ILE A N 1
ATOM 804 C CA . ILE A 1 96 ? -14.250 -6.780 18.826 1.00 95.88 96 ILE A CA 1
ATOM 805 C C . ILE A 1 96 ? -13.341 -6.946 20.044 1.00 95.88 96 ILE A C 1
ATOM 807 O O . ILE A 1 96 ? -13.798 -7.092 21.177 1.00 95.88 96 ILE A O 1
ATOM 811 N N . SER A 1 97 ? -12.034 -6.839 19.819 1.00 95.25 97 SER A N 1
ATOM 812 C CA . SER A 1 97 ? -11.042 -6.792 20.891 1.00 95.25 97 SER A CA 1
ATOM 813 C C . SER A 1 97 ? -10.909 -5.381 21.465 1.00 95.25 97 SER A C 1
ATOM 815 O O . SER A 1 97 ? -10.499 -4.450 20.777 1.00 95.25 97 SER A O 1
ATOM 817 N N . MET A 1 98 ? -11.184 -5.216 22.761 1.00 94.25 98 MET A N 1
ATOM 818 C CA . MET A 1 98 ? -11.021 -3.927 23.454 1.00 94.25 98 MET A CA 1
ATOM 819 C C . MET A 1 98 ? -9.678 -3.787 24.184 1.00 94.25 98 MET A C 1
ATOM 821 O O . MET A 1 98 ? -9.406 -2.748 24.788 1.00 94.25 98 MET A O 1
ATOM 825 N N . THR A 1 99 ? -8.793 -4.786 24.089 1.00 93.31 99 THR A N 1
ATOM 826 C CA . THR A 1 99 ? -7.486 -4.830 24.772 1.00 93.31 99 THR A CA 1
ATOM 827 C C . THR A 1 99 ? -6.635 -3.585 24.514 1.00 93.31 99 THR A C 1
ATOM 829 O O . THR A 1 99 ? -6.007 -3.049 25.431 1.00 93.31 99 THR A O 1
ATOM 832 N N . TYR A 1 100 ? -6.640 -3.080 23.278 1.00 94.50 100 TYR A N 1
ATOM 833 C CA . TYR A 1 100 ? -5.904 -1.870 22.915 1.00 94.50 100 TYR A CA 1
ATOM 834 C C . TYR A 1 100 ? -6.410 -0.620 23.657 1.00 94.50 100 TYR A C 1
ATOM 836 O O . TYR A 1 100 ? -5.603 0.202 24.106 1.00 94.50 100 TYR A O 1
ATOM 844 N N . TYR A 1 101 ? -7.733 -0.498 23.801 1.00 93.88 101 TYR A N 1
ATOM 845 C CA . TYR A 1 101 ? -8.425 0.671 24.348 1.00 93.88 101 TYR A CA 1
ATOM 846 C C . TYR A 1 101 ? -8.543 0.653 25.873 1.00 93.88 101 TYR A C 1
ATOM 848 O O . TYR A 1 101 ? -8.494 1.719 26.488 1.00 93.88 101 TYR A O 1
ATOM 856 N N . LEU A 1 102 ? -8.593 -0.529 26.498 1.00 90.62 102 LEU A N 1
ATOM 857 C CA . LEU A 1 102 ? -8.575 -0.677 27.961 1.00 90.62 102 LEU A CA 1
ATOM 858 C C . LEU A 1 102 ? -7.341 -0.018 28.596 1.00 90.62 102 LEU A C 1
ATOM 860 O O . LEU A 1 102 ? -7.423 0.534 29.693 1.00 90.62 102 LEU A O 1
ATOM 864 N N . ASN A 1 103 ? -6.215 -0.031 27.877 1.00 90.06 103 ASN A N 1
ATOM 865 C CA . ASN A 1 103 ? -4.965 0.614 28.279 1.00 90.06 103 ASN A CA 1
ATOM 866 C C . ASN A 1 103 ? -4.818 2.053 27.741 1.00 90.06 103 ASN A C 1
ATOM 868 O O . ASN A 1 103 ? -3.840 2.724 28.061 1.00 90.06 103 ASN A O 1
ATOM 872 N N . ARG A 1 104 ? -5.761 2.541 26.916 1.00 91.88 104 ARG A N 1
ATOM 873 C CA . ARG A 1 104 ? -5.730 3.872 26.271 1.00 91.88 104 ARG A CA 1
ATOM 874 C C . ARG A 1 104 ? -7.108 4.567 26.280 1.00 91.88 104 ARG A C 1
ATOM 876 O O . ARG A 1 104 ? -7.681 4.816 25.213 1.00 91.88 104 ARG A O 1
ATOM 883 N N . PRO A 1 105 ? -7.643 4.951 27.457 1.00 88.19 105 PRO A N 1
ATOM 884 C CA . PRO A 1 105 ? -9.001 5.495 27.570 1.00 88.19 105 PRO A CA 1
ATOM 885 C C . PRO A 1 105 ? -9.240 6.792 26.785 1.00 88.19 105 PRO A C 1
ATOM 887 O O . PRO A 1 105 ? -10.358 7.057 26.349 1.00 88.19 105 PRO A O 1
ATOM 890 N N . ASP A 1 106 ? -8.215 7.619 26.582 1.00 90.38 106 ASP A N 1
ATOM 891 C CA . ASP A 1 106 ? -8.371 8.870 25.830 1.00 90.38 106 ASP A CA 1
ATOM 892 C C . ASP A 1 106 ? -8.488 8.643 24.326 1.00 90.38 106 ASP A C 1
ATOM 894 O O . ASP A 1 106 ? -9.206 9.374 23.643 1.00 90.38 106 ASP A O 1
ATOM 898 N N . GLN A 1 107 ? -7.840 7.601 23.806 1.00 93.25 107 GLN A N 1
ATOM 899 C CA . GLN A 1 107 ? -8.010 7.214 22.413 1.00 93.25 107 GLN A CA 1
ATOM 900 C C . GLN A 1 107 ? -9.383 6.588 22.181 1.00 93.25 107 GLN A C 1
ATOM 902 O O . GLN A 1 107 ? -10.036 6.918 21.195 1.00 93.25 107 GLN A O 1
ATOM 907 N N . TYR A 1 108 ? -9.867 5.789 23.139 1.00 94.12 108 TYR A N 1
ATOM 908 C CA . TYR A 1 108 ? -11.241 5.290 23.123 1.00 94.12 108 TYR A CA 1
ATOM 909 C C . TYR A 1 108 ? -12.250 6.428 22.978 1.00 94.12 108 TYR A C 1
ATOM 911 O O . TYR A 1 108 ? -13.082 6.392 22.083 1.00 94.12 108 TYR A O 1
ATOM 919 N N . LYS A 1 109 ? -12.146 7.481 23.800 1.00 91.75 109 LYS A N 1
ATOM 920 C CA . LYS A 1 109 ? -13.074 8.625 23.731 1.00 91.75 109 LYS A CA 1
ATOM 921 C C . LYS A 1 109 ? -13.103 9.274 22.344 1.00 91.75 109 LYS A C 1
ATOM 923 O O . LYS A 1 109 ? -14.171 9.670 21.893 1.00 91.75 109 LYS A O 1
ATOM 928 N N . LYS A 1 110 ? -11.947 9.380 21.679 1.00 95.00 110 LYS A N 1
ATOM 929 C CA . LYS A 1 110 ? -11.823 9.978 20.339 1.00 95.00 110 LYS A CA 1
ATOM 930 C C . LYS A 1 110 ? -12.408 9.100 19.233 1.00 95.00 110 LYS A C 1
ATOM 932 O O . LYS A 1 110 ? -12.869 9.635 18.231 1.00 95.00 110 LYS A O 1
ATOM 937 N N . GLU A 1 111 ? -12.346 7.782 19.399 1.00 95.56 111 GLU A N 1
ATOM 938 C CA . GLU A 1 111 ? -12.715 6.799 18.370 1.00 95.56 111 GLU A CA 1
ATOM 939 C C . GLU A 1 111 ? -14.047 6.080 18.679 1.00 95.56 111 GLU A C 1
ATOM 941 O O . GLU A 1 111 ? -14.505 5.240 17.909 1.00 95.56 111 GLU A O 1
ATOM 946 N N . LYS A 1 112 ? -14.702 6.430 19.796 1.00 94.38 112 LYS A N 1
ATOM 947 C CA . LYS A 1 112 ? -15.912 5.776 20.316 1.00 94.38 112 LYS A CA 1
ATOM 948 C C . LYS A 1 112 ? -17.033 5.679 19.284 1.00 94.38 112 LYS A C 1
ATOM 950 O O . LYS A 1 112 ? -17.669 4.635 19.184 1.00 94.38 112 LYS A O 1
ATOM 955 N N . SER A 1 113 ? -17.286 6.743 18.520 1.00 95.50 113 SER A N 1
ATOM 956 C CA . SER A 1 113 ? -18.354 6.736 17.514 1.00 95.50 113 SER A CA 1
ATOM 957 C C . SER A 1 113 ? -18.079 5.727 16.399 1.00 95.50 113 SER A C 1
ATOM 959 O O . SER A 1 113 ? -18.989 4.999 16.010 1.00 95.50 113 SER A O 1
ATOM 961 N N . GLN A 1 114 ? -16.827 5.613 15.941 1.00 97.06 114 GLN A N 1
ATOM 962 C CA . GLN A 1 114 ? -16.443 4.613 14.945 1.00 97.06 114 GLN A CA 1
ATOM 963 C C . GLN A 1 114 ? -16.570 3.189 15.498 1.00 97.06 114 GLN A C 1
ATOM 965 O O . GLN A 1 114 ? -17.105 2.312 14.824 1.00 97.06 114 GLN A O 1
ATOM 970 N N . LEU A 1 115 ? -16.115 2.959 16.733 1.00 97.00 115 LEU A N 1
ATOM 971 C CA . LEU A 1 115 ? -16.206 1.646 17.379 1.00 97.00 115 LEU A CA 1
ATOM 972 C C . LEU A 1 115 ? -17.663 1.191 17.531 1.00 97.00 115 LEU A C 1
ATOM 974 O O . LEU A 1 115 ? -17.986 0.035 17.256 1.00 97.00 115 LEU A O 1
ATOM 978 N N . LEU A 1 116 ? -18.550 2.103 17.942 1.00 95.81 116 LEU A N 1
ATOM 979 C CA . LEU A 1 116 ? -19.977 1.817 18.080 1.00 95.81 116 LEU A CA 1
ATOM 980 C C . LEU A 1 116 ? -20.623 1.497 16.732 1.00 95.81 116 LEU A C 1
ATOM 982 O O . LEU A 1 116 ? -21.357 0.518 16.653 1.00 95.81 116 LEU A O 1
ATOM 986 N N . ALA A 1 117 ? -20.314 2.253 15.675 1.00 97.50 117 ALA A N 1
ATOM 987 C CA . ALA A 1 117 ? -20.840 1.983 14.337 1.00 97.50 117 ALA A CA 1
ATOM 988 C C . ALA A 1 117 ? -20.431 0.588 13.828 1.00 97.50 117 ALA A C 1
ATOM 990 O O . ALA A 1 117 ? -21.272 -0.173 13.348 1.00 97.50 117 ALA A O 1
ATOM 991 N N . ILE A 1 118 ? -19.160 0.207 14.013 1.00 97.94 118 ILE A N 1
ATOM 992 C CA . ILE A 1 118 ? -18.664 -1.134 13.660 1.00 97.94 118 ILE A CA 1
ATOM 993 C C . ILE A 1 118 ? -19.387 -2.214 14.476 1.00 97.94 118 ILE A C 1
ATOM 995 O O . ILE A 1 118 ? -19.850 -3.208 13.922 1.00 97.94 118 ILE A O 1
ATOM 999 N N . SER A 1 119 ? -19.520 -2.019 15.789 1.00 97.44 119 SER A N 1
ATOM 1000 C CA . SER A 1 119 ? -20.202 -2.959 16.687 1.00 97.44 119 SER A CA 1
ATOM 1001 C C . SER A 1 119 ? -21.676 -3.160 16.339 1.00 97.44 119 SER A C 1
ATOM 1003 O O . SER A 1 119 ? -22.163 -4.292 16.298 1.00 97.44 119 SER A O 1
ATOM 1005 N N . GLN A 1 120 ? -22.383 -2.066 16.050 1.00 96.69 120 GLN A N 1
ATOM 1006 C CA . GLN A 1 120 ? -23.786 -2.089 15.646 1.00 96.69 120 GLN A CA 1
ATOM 1007 C C . GLN A 1 120 ? -23.960 -2.827 14.325 1.00 96.69 120 GLN A C 1
ATOM 1009 O O . GLN A 1 120 ? -24.859 -3.657 14.205 1.00 96.69 120 GLN A O 1
ATOM 1014 N N . PHE A 1 121 ? -23.075 -2.583 13.357 1.00 97.56 121 PHE A N 1
ATOM 1015 C CA . PHE A 1 121 ? -23.077 -3.329 12.109 1.00 97.56 121 PHE A CA 1
ATOM 1016 C C . PHE A 1 121 ? -22.876 -4.827 12.341 1.00 97.56 121 PHE A C 1
ATOM 1018 O O . PHE A 1 121 ? -23.682 -5.619 11.868 1.00 97.56 121 PHE A O 1
ATOM 1025 N N . LEU A 1 122 ? -21.855 -5.224 13.106 1.00 96.88 122 LEU A N 1
ATOM 1026 C CA . LEU A 1 122 ? -21.566 -6.639 13.365 1.00 96.88 122 LEU A CA 1
ATOM 1027 C C . LEU A 1 122 ? -22.716 -7.342 14.098 1.00 96.88 122 LEU A C 1
ATOM 1029 O O . LEU A 1 122 ? -23.039 -8.477 13.768 1.00 96.88 122 LEU A O 1
ATOM 1033 N N . THR A 1 123 ? -23.364 -6.649 15.036 1.00 95.56 123 THR A N 1
ATOM 1034 C CA . THR A 1 123 ? -24.531 -7.160 15.774 1.00 95.56 123 THR A CA 1
ATOM 1035 C C . THR A 1 123 ? -25.755 -7.346 14.876 1.00 95.56 123 THR A C 1
ATOM 1037 O O . THR A 1 123 ? -26.465 -8.339 15.005 1.00 95.56 123 THR A O 1
ATOM 1040 N N . ASN A 1 124 ? -26.003 -6.408 13.958 1.00 94.56 124 ASN A N 1
ATOM 1041 C CA . ASN A 1 124 ? -27.192 -6.413 13.099 1.00 94.56 124 ASN A CA 1
ATOM 1042 C C . ASN A 1 124 ? -26.972 -7.113 11.747 1.00 94.56 124 ASN A C 1
ATOM 1044 O O . ASN A 1 124 ? -27.915 -7.263 10.965 1.00 94.56 124 ASN A O 1
ATOM 1048 N N . LYS A 1 125 ? -25.736 -7.529 11.455 1.00 93.25 125 LYS A N 1
ATOM 1049 C CA . LYS A 1 125 ? -25.348 -8.195 10.213 1.00 93.25 125 LYS A CA 1
ATOM 1050 C C . LYS A 1 125 ? -26.168 -9.468 10.008 1.00 93.25 125 LYS A C 1
ATOM 1052 O O . LYS A 1 125 ? -26.182 -10.371 10.844 1.00 93.25 125 LYS A O 1
ATOM 1057 N N . ARG A 1 126 ? -26.808 -9.577 8.843 1.00 93.25 126 ARG A N 1
ATOM 1058 C CA . ARG A 1 126 ? -27.570 -10.774 8.455 1.00 93.25 126 ARG A CA 1
ATOM 1059 C C . ARG A 1 126 ? -26.640 -11.842 7.880 1.00 93.25 126 ARG A C 1
ATOM 1061 O O . ARG A 1 126 ? -25.556 -11.545 7.388 1.00 93.25 126 ARG A O 1
ATOM 1068 N N . LYS A 1 127 ? -27.093 -13.100 7.855 1.00 89.50 127 LYS A N 1
ATOM 1069 C CA . LYS A 1 127 ? -26.359 -14.180 7.162 1.00 89.50 127 LYS A CA 1
ATOM 1070 C C . LYS A 1 127 ? -26.176 -13.894 5.666 1.00 89.50 127 LYS A C 1
ATOM 1072 O O . LYS A 1 127 ? -25.147 -14.242 5.108 1.00 89.50 127 LYS A O 1
ATOM 1077 N N . SER A 1 128 ? -27.155 -13.239 5.045 1.00 92.31 128 SER A N 1
ATOM 1078 C CA . SER A 1 128 ? -27.151 -12.831 3.637 1.00 92.31 128 SER A CA 1
ATOM 1079 C C . SER A 1 128 ? -26.752 -11.360 3.457 1.00 92.31 128 SER A C 1
ATOM 1081 O O . SER A 1 128 ? -27.336 -10.659 2.630 1.00 92.31 128 SER A O 1
ATOM 1083 N N . GLU A 1 129 ? -25.851 -10.844 4.296 1.00 94.50 129 GLU A N 1
ATOM 1084 C CA . GLU A 1 129 ? -25.381 -9.465 4.167 1.00 94.50 129 GLU A CA 1
ATOM 1085 C C . GLU A 1 129 ? -24.659 -9.286 2.820 1.00 94.50 129 GLU A C 1
ATOM 1087 O O . GLU A 1 129 ? -23.745 -10.063 2.529 1.00 94.50 129 GLU A O 1
ATOM 1092 N N . PRO A 1 130 ? -25.048 -8.302 1.987 1.00 93.88 130 PRO A N 1
ATOM 1093 C CA . PRO A 1 130 ? -24.386 -8.074 0.709 1.00 93.88 130 PRO A CA 1
ATOM 1094 C C . PRO A 1 130 ? -22.919 -7.714 0.928 1.00 93.88 130 PRO A C 1
ATOM 1096 O O . PRO A 1 130 ? -22.582 -6.994 1.872 1.00 93.88 130 PRO A O 1
ATOM 1099 N N . VAL A 1 131 ? -22.051 -8.199 0.041 1.00 96.00 131 VAL A N 1
ATOM 1100 C CA . VAL A 1 131 ? -20.653 -7.764 -0.005 1.00 96.00 131 VAL A CA 1
ATOM 1101 C C . VAL A 1 131 ? -20.598 -6.465 -0.803 1.00 96.00 131 VAL A C 1
ATOM 1103 O O . VAL A 1 131 ? -21.103 -6.419 -1.920 1.00 96.00 131 VAL A O 1
ATOM 1106 N N . LEU A 1 132 ? -20.035 -5.412 -0.216 1.00 96.06 132 LEU A N 1
ATOM 1107 C CA . LEU A 1 132 ? -19.956 -4.074 -0.814 1.00 96.06 132 LEU A CA 1
ATOM 1108 C C . LEU A 1 132 ? -18.502 -3.674 -1.047 1.00 96.06 132 LEU A C 1
ATOM 1110 O O . LEU A 1 132 ? -17.600 -4.259 -0.447 1.00 96.06 132 LEU A O 1
ATOM 1114 N N . SER A 1 133 ? -18.253 -2.650 -1.857 1.00 94.31 133 SER A N 1
ATOM 1115 C CA . SER A 1 133 ? -16.915 -2.061 -1.892 1.00 94.31 133 SER A CA 1
ATOM 1116 C C . SER A 1 133 ? -16.538 -1.502 -0.511 1.00 94.31 133 SER A C 1
ATOM 1118 O O . SER A 1 133 ? -17.399 -1.107 0.288 1.00 94.31 133 SER A O 1
ATOM 1120 N N . VAL A 1 134 ? -15.237 -1.438 -0.204 1.00 94.88 134 VAL A N 1
ATOM 1121 C CA . VAL A 1 134 ? -14.746 -0.802 1.035 1.00 94.88 134 VAL A CA 1
ATOM 1122 C C . VAL A 1 134 ? -15.309 0.614 1.190 1.00 94.88 134 VAL A C 1
ATOM 1124 O O . VAL A 1 134 ? -15.688 0.994 2.297 1.00 94.88 134 VAL A O 1
ATOM 1127 N N . ASN A 1 135 ? -15.406 1.361 0.092 1.00 94.81 135 ASN A N 1
ATOM 1128 C CA . ASN A 1 135 ? -15.892 2.734 0.061 1.00 94.81 135 ASN A CA 1
ATOM 1129 C C . ASN A 1 135 ? -17.389 2.837 0.388 1.00 94.81 135 ASN A C 1
ATOM 1131 O O . ASN A 1 135 ? -17.778 3.608 1.269 1.00 94.81 135 ASN A O 1
ATOM 1135 N N . GLU A 1 136 ? -18.224 2.002 -0.234 1.00 96.81 136 GLU A N 1
ATOM 1136 C CA . GLU A 1 136 ? -19.659 1.935 0.067 1.00 96.81 136 GLU A C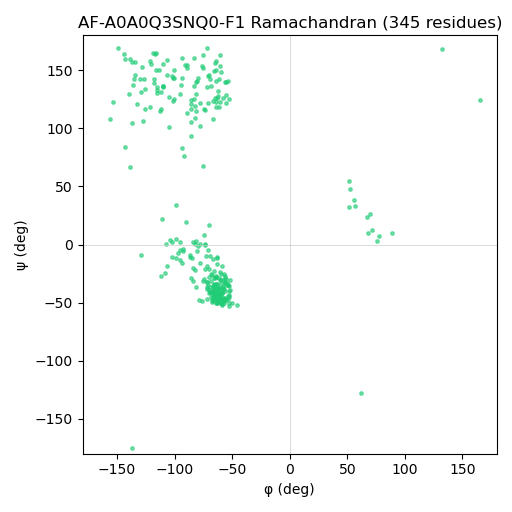A 1
ATOM 1137 C C . GLU A 1 136 ? -19.912 1.509 1.513 1.00 96.81 136 GLU A C 1
ATOM 1139 O O . GLU A 1 136 ? -20.722 2.131 2.205 1.00 96.81 136 GLU A O 1
ATOM 1144 N N . ARG A 1 137 ? -19.192 0.492 2.016 1.00 97.25 137 ARG A N 1
ATOM 1145 C CA . ARG A 1 137 ? -19.320 0.094 3.424 1.00 97.25 137 ARG A CA 1
ATOM 1146 C C . ARG A 1 137 ? -18.845 1.202 4.357 1.00 97.25 137 ARG A C 1
ATOM 1148 O O . ARG A 1 137 ? -19.463 1.430 5.391 1.00 97.25 137 ARG A O 1
ATOM 1155 N N . SER A 1 138 ? -17.771 1.906 4.009 1.00 97.56 138 SER A N 1
ATOM 1156 C CA . SER A 1 138 ? -17.271 3.028 4.806 1.00 97.56 138 SER A CA 1
ATOM 1157 C C . SER A 1 138 ? -18.311 4.140 4.905 1.00 97.56 138 SER A C 1
ATOM 1159 O O . SER A 1 138 ? -18.597 4.623 6.001 1.00 97.56 138 SER A O 1
ATOM 1161 N N . TYR A 1 139 ? -18.941 4.491 3.785 1.00 97.81 139 TYR A N 1
ATOM 1162 C CA . TYR A 1 139 ? -20.022 5.467 3.773 1.00 97.81 139 TYR A CA 1
ATOM 1163 C C . TYR A 1 139 ? -21.234 4.979 4.578 1.00 97.81 139 TYR A C 1
ATOM 1165 O O . TYR A 1 139 ? -21.761 5.729 5.396 1.00 97.81 139 TYR A O 1
ATOM 1173 N N . GLN A 1 140 ? -21.621 3.707 4.435 1.00 97.06 140 GLN A N 1
ATOM 1174 C CA . GLN A 1 140 ? -22.717 3.113 5.205 1.00 97.06 140 GLN A CA 1
ATOM 1175 C C . GLN A 1 140 ? -22.471 3.170 6.722 1.00 97.06 140 GLN A C 1
ATOM 1177 O O . GLN A 1 140 ? -23.397 3.440 7.482 1.00 97.06 140 GLN A O 1
ATOM 1182 N N . LEU A 1 141 ? -21.241 2.904 7.173 1.00 97.06 141 LEU A N 1
ATOM 1183 C CA . LEU A 1 141 ? -20.901 2.867 8.597 1.00 97.06 141 LEU A CA 1
ATOM 1184 C C . LEU A 1 141 ? -20.656 4.256 9.198 1.00 97.06 141 LEU A C 1
ATOM 1186 O O . LEU A 1 141 ? -20.970 4.477 10.366 1.00 97.06 141 LEU A O 1
ATOM 1190 N N . PHE A 1 142 ? -20.055 5.175 8.440 1.00 96.75 142 PHE A N 1
ATOM 1191 C CA . PHE A 1 142 ? -19.481 6.403 9.003 1.00 96.75 142 PHE A CA 1
ATOM 1192 C C . PHE A 1 142 ? -19.928 7.695 8.315 1.00 96.75 142 PHE A C 1
ATOM 1194 O O . PHE A 1 142 ? -19.583 8.770 8.800 1.00 96.75 142 PHE A O 1
ATOM 1201 N N . GLY A 1 143 ? -20.633 7.619 7.183 1.00 95.94 143 GLY A N 1
ATOM 1202 C CA . GLY A 1 143 ? -20.911 8.777 6.325 1.00 95.94 143 GLY A CA 1
ATOM 1203 C C . GLY A 1 143 ? -19.667 9.349 5.631 1.00 95.94 143 GLY A C 1
ATOM 1204 O O . GLY A 1 143 ? -19.734 10.421 5.037 1.00 95.94 143 GLY A O 1
ATOM 1205 N N . ASP A 1 144 ? -18.536 8.643 5.701 1.00 95.56 144 ASP A N 1
ATOM 1206 C CA . ASP A 1 144 ? -17.257 9.008 5.091 1.00 95.56 144 ASP A CA 1
ATOM 1207 C C . ASP A 1 144 ? -16.760 7.823 4.261 1.00 95.56 144 ASP A C 1
ATOM 1209 O O . ASP A 1 144 ? -16.314 6.810 4.801 1.00 95.56 144 ASP A O 1
ATOM 1213 N N . GLU A 1 145 ? -16.849 7.956 2.938 1.00 94.38 145 GLU A N 1
ATOM 1214 C CA . GLU A 1 145 ? -16.465 6.937 1.956 1.00 94.38 145 GLU A CA 1
ATOM 1215 C C . GLU A 1 145 ? -15.004 6.483 2.116 1.00 94.38 145 GLU A C 1
ATOM 1217 O O . GLU A 1 145 ? -14.675 5.320 1.903 1.00 94.38 145 GLU A O 1
ATOM 1222 N N . LYS A 1 146 ? -14.103 7.377 2.535 1.00 93.25 146 LYS A N 1
ATOM 1223 C CA . LYS A 1 146 ? -12.659 7.100 2.537 1.00 93.25 146 LYS A CA 1
ATOM 1224 C C . LYS A 1 146 ? -12.142 6.643 3.894 1.00 93.25 146 LYS A C 1
ATOM 1226 O O . LYS A 1 146 ? -10.979 6.237 3.992 1.00 93.25 146 LYS A O 1
ATOM 1231 N N . LEU A 1 147 ? -12.966 6.682 4.944 1.00 95.69 147 LEU A N 1
ATOM 1232 C CA . LEU A 1 147 ? -12.508 6.409 6.304 1.00 95.69 147 LEU A CA 1
ATOM 1233 C C . LEU A 1 147 ? -11.893 5.014 6.437 1.00 95.69 147 LEU A C 1
ATOM 1235 O O . LEU A 1 147 ? -10.764 4.920 6.919 1.00 95.69 147 LEU A O 1
ATOM 1239 N N . LEU A 1 148 ? -12.574 3.954 5.990 1.00 95.50 148 LEU A N 1
ATOM 1240 C CA . LEU A 1 148 ? -12.079 2.575 6.100 1.00 95.50 148 LEU A CA 1
ATOM 1241 C C . LEU A 1 148 ? -10.785 2.331 5.321 1.00 95.50 148 LEU A C 1
ATOM 1243 O O . LEU A 1 148 ? -9.957 1.534 5.764 1.00 95.50 148 LEU A O 1
ATOM 1247 N N . PHE A 1 149 ? -10.602 2.994 4.178 1.00 89.44 149 PHE A N 1
ATOM 1248 C CA . PHE A 1 149 ? -9.393 2.850 3.364 1.00 89.44 149 PHE A CA 1
ATOM 1249 C C . PHE A 1 149 ? -8.232 3.724 3.873 1.00 89.44 149 PHE A C 1
ATOM 1251 O O . PHE A 1 149 ? -7.059 3.432 3.628 1.00 89.44 149 PHE A O 1
ATOM 1258 N N . SER A 1 150 ? -8.535 4.780 4.633 1.00 92.50 150 SER A N 1
ATOM 1259 C CA . SER A 1 150 ? -7.535 5.678 5.211 1.00 92.50 150 SER A CA 1
ATOM 1260 C C . SER A 1 150 ? -6.618 4.979 6.226 1.00 92.50 150 SER A C 1
ATOM 1262 O O . SER A 1 150 ? -6.995 4.007 6.885 1.00 92.50 150 SER A O 1
ATOM 1264 N N . LYS A 1 151 ? -5.424 5.550 6.455 1.00 91.94 151 LYS A N 1
ATOM 1265 C CA . LYS A 1 151 ? -4.506 5.109 7.528 1.00 91.94 151 LYS A CA 1
ATOM 1266 C C . LYS A 1 151 ? -5.197 5.057 8.898 1.00 91.94 151 LYS A C 1
ATOM 1268 O O . LYS A 1 151 ? -4.909 4.170 9.697 1.00 91.94 151 LYS A O 1
ATOM 1273 N N . LYS A 1 152 ? -6.118 5.991 9.166 1.00 94.75 152 LYS A N 1
ATOM 1274 C CA . LYS A 1 152 ? -6.884 6.046 10.417 1.00 94.75 152 LYS A CA 1
ATOM 1275 C C . LYS A 1 152 ? -7.844 4.861 10.533 1.00 94.75 152 LYS A C 1
ATOM 1277 O O . LYS A 1 152 ? -7.827 4.194 11.561 1.00 94.75 152 LYS A O 1
ATOM 1282 N N . GLY A 1 153 ? -8.636 4.580 9.498 1.00 95.81 153 GLY A N 1
ATOM 1283 C CA . GLY A 1 153 ? -9.570 3.449 9.496 1.00 95.81 153 GLY A CA 1
ATOM 1284 C C . GLY A 1 153 ? -8.854 2.111 9.603 1.00 95.81 153 GLY A C 1
ATOM 1285 O O . GLY A 1 153 ? -9.185 1.322 10.484 1.00 95.81 153 GLY A O 1
ATOM 1286 N N . LYS A 1 154 ? -7.796 1.908 8.805 1.00 95.44 154 LYS A N 1
ATOM 1287 C CA . LYS A 1 154 ? -6.926 0.721 8.888 1.00 95.44 154 LYS A CA 1
ATOM 1288 C C . LYS A 1 154 ? -6.395 0.505 10.309 1.00 95.44 154 LYS A C 1
ATOM 1290 O O . LYS A 1 154 ? -6.453 -0.606 10.829 1.00 95.44 154 LYS A O 1
ATOM 1295 N N . LYS A 1 155 ? -5.945 1.576 10.973 1.00 96.88 155 LYS A N 1
ATOM 1296 C CA . LYS A 1 155 ? -5.472 1.520 12.363 1.00 96.88 155 LYS A CA 1
ATOM 1297 C C . LYS A 1 155 ? -6.588 1.181 13.355 1.00 96.88 155 LYS A C 1
ATOM 1299 O O . LYS A 1 155 ? -6.355 0.368 14.241 1.00 96.88 155 LYS A O 1
ATOM 1304 N N . ILE A 1 156 ? -7.776 1.774 13.212 1.00 97.31 156 ILE A N 1
ATOM 1305 C CA . ILE A 1 156 ? -8.934 1.455 14.064 1.00 97.31 156 ILE A CA 1
ATOM 1306 C C . ILE A 1 156 ? -9.265 -0.032 13.946 1.00 97.31 156 ILE A C 1
ATOM 1308 O O . ILE A 1 156 ? -9.291 -0.709 14.966 1.00 97.31 156 ILE A O 1
ATOM 1312 N N . LEU A 1 157 ? -9.433 -0.547 12.721 1.00 97.81 157 LEU A N 1
ATOM 1313 C CA . LEU A 1 157 ? -9.731 -1.960 12.464 1.00 97.81 157 LEU A CA 1
ATOM 1314 C C . LEU A 1 157 ? -8.685 -2.895 13.082 1.00 97.81 157 LEU A C 1
ATOM 1316 O O . LEU A 1 157 ? -9.047 -3.836 13.789 1.00 97.81 157 LEU A O 1
ATOM 1320 N N . ALA A 1 158 ? -7.398 -2.590 12.890 1.00 97.50 158 ALA A N 1
ATOM 1321 C CA . ALA A 1 158 ? -6.301 -3.357 13.473 1.00 97.50 158 ALA A CA 1
ATOM 1322 C C . ALA A 1 158 ? -6.340 -3.361 15.013 1.00 97.50 158 ALA A C 1
ATOM 1324 O O . ALA A 1 158 ? -6.165 -4.410 15.628 1.00 97.50 158 ALA A O 1
ATOM 1325 N N . ASN A 1 159 ? -6.627 -2.216 15.645 1.00 97.00 159 ASN A N 1
ATOM 1326 C CA . ASN A 1 159 ? -6.697 -2.102 17.106 1.00 97.00 159 ASN A CA 1
ATOM 1327 C C . ASN A 1 159 ? -7.821 -2.946 17.729 1.00 97.00 159 ASN A C 1
ATOM 1329 O O . ASN A 1 159 ? -7.691 -3.340 18.889 1.00 97.00 159 ASN A O 1
ATOM 1333 N N . ILE A 1 160 ? -8.904 -3.202 16.982 1.00 96.94 160 ILE A N 1
ATOM 1334 C CA . ILE A 1 160 ? -10.038 -4.028 17.428 1.00 96.94 160 ILE A CA 1
ATOM 1335 C C . ILE A 1 160 ? -10.060 -5.447 16.853 1.00 96.94 160 ILE A C 1
ATOM 1337 O O . ILE A 1 160 ? -10.984 -6.199 17.155 1.00 96.94 160 ILE A O 1
ATOM 1341 N N . GLY A 1 161 ? -9.064 -5.829 16.049 1.00 97.25 161 GLY A N 1
ATOM 1342 C CA . GLY A 1 161 ? -8.979 -7.164 15.451 1.00 97.25 161 GLY A CA 1
ATOM 1343 C C . GLY A 1 161 ? -10.037 -7.450 14.378 1.00 97.25 161 GLY A C 1
ATOM 1344 O O . GLY A 1 161 ? -10.391 -8.604 14.162 1.00 97.25 161 GLY A O 1
ATOM 1345 N N . ILE A 1 162 ? -10.555 -6.417 13.708 1.00 97.88 162 ILE A N 1
ATOM 1346 C CA . ILE A 1 162 ? -11.560 -6.555 12.647 1.00 97.88 162 ILE A CA 1
ATOM 1347 C C . ILE A 1 162 ? -10.888 -6.460 11.276 1.00 97.88 162 ILE A C 1
ATOM 1349 O O . ILE A 1 162 ? -9.967 -5.677 11.067 1.00 97.88 162 ILE A O 1
ATOM 1353 N N . THR A 1 163 ? -11.377 -7.247 10.319 1.00 96.69 163 THR A N 1
ATOM 1354 C CA . THR A 1 163 ? -10.895 -7.263 8.926 1.00 96.69 163 THR A CA 1
ATOM 1355 C C . THR A 1 163 ? -12.005 -6.832 7.970 1.00 96.69 163 THR A C 1
ATOM 1357 O O . THR A 1 163 ? -13.187 -6.861 8.320 1.00 96.69 163 THR A O 1
ATOM 1360 N N . TYR A 1 164 ? -11.647 -6.483 6.735 1.00 95.50 164 TYR A N 1
ATOM 1361 C CA . TYR A 1 164 ? -12.616 -6.151 5.684 1.00 95.50 164 TYR A CA 1
ATOM 1362 C C . TYR A 1 164 ? -13.604 -7.295 5.394 1.00 95.50 164 TYR A C 1
ATOM 1364 O O . TYR A 1 164 ? -14.774 -7.042 5.116 1.00 95.50 164 TYR A O 1
ATOM 1372 N N . GLN A 1 165 ? -13.183 -8.553 5.562 1.00 95.25 165 GLN A N 1
ATOM 1373 C CA . GLN A 1 165 ? -14.059 -9.718 5.408 1.00 95.25 165 GLN A CA 1
ATOM 1374 C C . GLN A 1 165 ? -15.153 -9.773 6.485 1.00 95.25 165 GLN A C 1
ATOM 1376 O O . GLN A 1 165 ? -16.315 -10.049 6.179 1.00 95.25 165 GLN A O 1
ATOM 1381 N N . HIS A 1 166 ? -14.825 -9.450 7.743 1.00 96.69 166 HIS A N 1
ATOM 1382 C CA . HIS A 1 166 ? -15.828 -9.344 8.810 1.00 96.69 166 HIS A CA 1
ATOM 1383 C C . HIS A 1 166 ? -16.904 -8.305 8.460 1.00 96.69 166 HIS A C 1
ATOM 1385 O O . HIS A 1 166 ? -18.092 -8.532 8.714 1.00 96.69 166 HIS A O 1
ATOM 1391 N N . LEU A 1 167 ? -16.486 -7.219 7.802 1.00 97.31 167 LEU A N 1
ATOM 1392 C CA . LEU A 1 167 ? -17.342 -6.134 7.330 1.00 97.31 167 LEU A CA 1
ATOM 1393 C C . LEU A 1 167 ? -18.054 -6.410 5.994 1.00 97.31 167 LEU A C 1
ATOM 1395 O O . LEU A 1 167 ? -18.776 -5.539 5.516 1.00 97.31 167 LEU A O 1
ATOM 1399 N N . CYS A 1 168 ? -17.906 -7.607 5.409 1.00 96.31 168 CYS A N 1
ATOM 1400 C CA . CYS A 1 168 ? -18.452 -7.933 4.087 1.00 96.31 168 CYS A CA 1
ATOM 1401 C C . CYS A 1 168 ? -18.053 -6.879 3.044 1.00 96.31 168 CYS A C 1
ATOM 1403 O O . CYS A 1 168 ? -18.920 -6.280 2.401 1.00 96.31 168 CYS A O 1
ATOM 1405 N N . CYS A 1 169 ? -16.746 -6.633 2.927 1.00 95.12 169 CYS A N 1
ATOM 1406 C CA . CYS A 1 169 ? -16.183 -5.725 1.938 1.00 95.12 169 CYS A CA 1
ATOM 1407 C C . CYS A 1 169 ? -15.327 -6.456 0.898 1.00 95.12 169 CYS A C 1
ATOM 1409 O O . CYS A 1 169 ? -14.649 -7.428 1.236 1.00 95.12 169 CYS A O 1
ATOM 1411 N N . TYR A 1 170 ? -15.279 -5.916 -0.318 1.00 90.50 170 TYR A N 1
ATOM 1412 C CA . TYR A 1 170 ? -14.245 -6.184 -1.320 1.00 90.50 170 TYR A CA 1
ATOM 1413 C C . TYR A 1 170 ? -13.522 -4.881 -1.696 1.00 90.50 170 TYR A C 1
ATOM 1415 O O . TYR A 1 170 ? -14.062 -3.784 -1.522 1.00 90.50 170 TYR A O 1
ATOM 1423 N N . PHE A 1 171 ? -12.280 -4.984 -2.167 1.00 86.38 171 PHE A N 1
ATOM 1424 C CA . PHE A 1 171 ? -11.526 -3.829 -2.651 1.00 86.38 171 PHE A CA 1
ATOM 1425 C C . PHE A 1 171 ? -11.920 -3.499 -4.086 1.00 86.38 171 PHE A C 1
ATOM 1427 O O . PHE A 1 171 ? -12.103 -4.392 -4.905 1.00 86.38 171 PHE A O 1
ATOM 1434 N N . THR A 1 172 ? -12.041 -2.210 -4.376 1.00 85.62 172 THR A N 1
ATOM 1435 C CA . THR A 1 172 ? -12.139 -1.687 -5.739 1.00 85.62 172 THR A CA 1
ATOM 1436 C C . THR A 1 172 ? -10.801 -1.068 -6.091 1.00 85.62 172 THR A C 1
ATOM 1438 O O . THR A 1 172 ? -10.319 -0.211 -5.343 1.00 85.62 172 THR A O 1
ATOM 1441 N N . TYR A 1 173 ? -10.224 -1.479 -7.210 1.00 83.69 173 TYR A N 1
ATOM 1442 C CA . TYR A 1 173 ? -8.952 -0.954 -7.681 1.00 83.69 173 TYR A CA 1
ATOM 1443 C C . TYR A 1 173 ? -9.186 0.084 -8.778 1.00 83.69 173 TYR A C 1
ATOM 1445 O O . TYR A 1 173 ? -10.179 0.034 -9.504 1.00 83.69 173 TYR A O 1
ATOM 1453 N N . GLU A 1 174 ? -8.291 1.063 -8.885 1.00 87.31 174 GLU A N 1
ATOM 1454 C CA . GLU A 1 174 ? -8.319 1.981 -10.020 1.00 87.31 174 GLU A CA 1
ATOM 1455 C C . GLU A 1 174 ? -7.868 1.211 -11.272 1.00 87.31 174 GLU A C 1
ATOM 1457 O O . GLU A 1 174 ? -6.758 0.680 -11.266 1.00 87.31 174 GLU A O 1
ATOM 1462 N N . PRO A 1 175 ? -8.678 1.122 -12.343 1.00 91.38 175 PRO A N 1
ATOM 1463 C CA . PRO A 1 175 ? -8.293 0.358 -13.521 1.00 91.38 175 PRO A CA 1
ATOM 1464 C C . PRO A 1 175 ? -7.150 1.040 -14.286 1.00 91.38 175 PRO A C 1
ATOM 1466 O O . PRO A 1 175 ? -7.098 2.269 -14.404 1.00 91.38 175 PRO A O 1
ATOM 1469 N N . PHE A 1 176 ? -6.263 0.238 -14.880 1.00 94.75 176 PHE A N 1
ATOM 1470 C CA . PHE A 1 176 ? -5.293 0.698 -15.880 1.00 94.75 176 PHE A CA 1
ATOM 1471 C C . PHE A 1 176 ? -5.670 0.230 -17.287 1.00 94.75 176 PHE A C 1
ATOM 1473 O O . PHE A 1 176 ? -6.398 -0.744 -17.478 1.00 94.75 176 PHE A O 1
ATOM 1480 N N . PHE A 1 177 ? -5.143 0.923 -18.296 1.00 95.62 177 PHE A N 1
ATOM 1481 C CA . PHE A 1 177 ? -5.270 0.500 -19.686 1.00 95.62 177 PHE A CA 1
ATOM 1482 C C . PHE A 1 177 ? -4.224 -0.572 -20.001 1.00 95.62 177 PHE A C 1
ATOM 1484 O O . PHE A 1 177 ? -3.039 -0.386 -19.725 1.00 95.62 177 PHE A O 1
ATOM 1491 N N . TYR A 1 178 ? -4.647 -1.691 -20.584 1.00 96.06 178 TYR A N 1
ATOM 1492 C CA . TYR A 1 178 ? -3.754 -2.795 -20.923 1.00 96.06 178 TYR A CA 1
ATOM 1493 C C . TYR A 1 178 ? -4.151 -3.473 -22.234 1.00 96.06 178 TYR A C 1
ATOM 1495 O O . TYR A 1 178 ? -5.256 -3.304 -22.753 1.00 96.06 178 TYR A O 1
ATOM 1503 N N . TYR A 1 179 ? -3.219 -4.246 -22.779 1.00 95.38 179 TYR A N 1
ATOM 1504 C CA . TYR A 1 179 ? -3.441 -5.156 -23.895 1.00 95.38 179 TYR A CA 1
ATOM 1505 C C . TYR A 1 179 ? -2.894 -6.526 -23.511 1.00 95.38 179 TYR A C 1
ATOM 1507 O O . TYR A 1 179 ? -1.767 -6.612 -23.039 1.00 95.38 179 TYR A O 1
ATOM 1515 N N . SER A 1 180 ? -3.680 -7.582 -23.707 1.00 91.69 180 SER A N 1
ATOM 1516 C CA . SER A 1 180 ? -3.284 -8.953 -23.387 1.00 91.69 180 SER A CA 1
ATOM 1517 C C . SER A 1 180 ? -3.548 -9.878 -24.570 1.00 91.69 180 SER A C 1
ATOM 1519 O O . SER A 1 180 ? -4.542 -9.716 -25.282 1.00 91.69 180 SER A O 1
ATOM 1521 N N . VAL A 1 181 ? -2.653 -10.838 -24.780 1.00 86.88 181 VAL A N 1
ATOM 1522 C CA . VAL A 1 181 ? -2.770 -11.902 -25.779 1.00 86.88 181 VAL A CA 1
ATOM 1523 C C . VAL A 1 181 ? -3.244 -13.165 -25.060 1.00 86.88 181 VAL A C 1
ATOM 1525 O O . VAL A 1 181 ? -2.625 -13.602 -24.095 1.00 86.88 181 VAL A O 1
ATOM 1528 N N . THR A 1 182 ? -4.347 -13.759 -25.522 1.00 66.44 182 THR A N 1
ATOM 1529 C CA . THR A 1 182 ? -5.129 -14.810 -24.830 1.00 66.44 182 THR A CA 1
ATOM 1530 C C . THR A 1 182 ? -4.436 -16.181 -24.730 1.00 66.44 182 THR A C 1
ATOM 1532 O O . THR A 1 182 ? -5.087 -17.194 -24.502 1.00 66.44 182 THR A O 1
ATOM 1535 N N . GLN A 1 183 ? -3.123 -16.254 -24.929 1.00 54.53 183 GLN A N 1
ATOM 1536 C CA . GLN A 1 183 ? -2.395 -17.508 -25.080 1.00 54.53 183 GLN A CA 1
ATOM 1537 C C . GLN A 1 183 ? -1.027 -17.416 -24.408 1.00 54.53 183 GLN A C 1
ATOM 1539 O O . GLN A 1 183 ? -0.042 -17.090 -25.065 1.00 54.53 183 GLN A O 1
ATOM 1544 N N . ALA A 1 184 ? -0.980 -17.659 -23.099 1.00 57.09 184 ALA A N 1
ATOM 1545 C CA . ALA A 1 184 ? 0.111 -18.371 -22.424 1.00 57.09 184 ALA A CA 1
ATOM 1546 C C . ALA A 1 184 ? 0.028 -18.155 -20.914 1.00 57.09 184 ALA A C 1
ATOM 1548 O O . ALA A 1 184 ? 0.073 -17.027 -20.419 1.00 57.09 184 ALA A O 1
ATOM 1549 N N . GLU A 1 185 ? -0.022 -19.265 -20.192 1.00 58.66 185 GLU A N 1
ATOM 1550 C CA . GLU A 1 185 ? 0.303 -19.304 -18.773 1.00 58.66 185 GLU A CA 1
ATOM 1551 C C . GLU A 1 185 ? 1.795 -18.946 -18.598 1.00 58.66 185 GLU A C 1
ATOM 1553 O O . GLU A 1 185 ? 2.633 -19.369 -19.392 1.00 58.66 185 GLU A O 1
ATOM 1558 N N . ASN A 1 186 ? 2.127 -18.170 -17.561 1.00 66.44 186 ASN A N 1
ATOM 1559 C CA . ASN A 1 186 ? 3.498 -17.829 -17.129 1.00 66.44 186 ASN A CA 1
ATOM 1560 C C . ASN A 1 186 ? 4.325 -16.861 -18.002 1.00 66.44 186 ASN A C 1
ATOM 1562 O O . ASN A 1 186 ? 5.522 -16.706 -17.761 1.00 66.44 186 ASN A O 1
ATOM 1566 N N . ASN A 1 187 ? 3.728 -16.169 -18.975 1.00 88.56 187 ASN A N 1
ATOM 1567 C CA . ASN A 1 187 ? 4.421 -15.080 -19.673 1.00 88.56 187 ASN A CA 1
ATOM 1568 C C . ASN A 1 187 ? 4.498 -13.806 -18.818 1.00 88.56 187 ASN A C 1
ATOM 1570 O O . ASN A 1 187 ? 3.640 -13.548 -17.976 1.00 88.56 187 ASN A O 1
ATOM 1574 N N . ALA A 1 188 ? 5.518 -12.989 -19.074 1.00 94.69 188 ALA A N 1
ATOM 1575 C CA . ALA A 1 188 ? 5.760 -11.755 -18.348 1.00 94.69 188 ALA A CA 1
ATOM 1576 C C . ALA A 1 188 ? 4.792 -10.627 -18.746 1.00 94.69 188 ALA A C 1
ATOM 1578 O O . ALA A 1 188 ? 4.173 -10.626 -19.819 1.00 94.69 188 ALA A O 1
ATOM 1579 N N . ILE A 1 189 ? 4.728 -9.616 -17.885 1.00 96.19 189 ILE A N 1
ATOM 1580 C CA . ILE A 1 189 ? 4.000 -8.367 -18.101 1.00 96.19 189 ILE A CA 1
ATOM 1581 C C . ILE A 1 189 ? 5.007 -7.237 -18.296 1.00 96.19 189 ILE A C 1
ATOM 1583 O O . ILE A 1 189 ? 5.963 -7.128 -17.533 1.00 96.19 189 ILE A O 1
ATOM 1587 N N . LEU A 1 190 ? 4.780 -6.371 -19.284 1.00 97.81 190 LEU A N 1
ATOM 1588 C CA . LEU A 1 190 ? 5.566 -5.151 -19.474 1.00 97.81 190 LEU A CA 1
ATOM 1589 C C . LEU A 1 190 ? 4.717 -3.910 -19.183 1.00 97.81 190 LEU A C 1
ATOM 1591 O O . LEU A 1 190 ? 3.750 -3.620 -19.887 1.00 97.81 190 LEU A O 1
ATOM 1595 N N . ILE A 1 191 ? 5.104 -3.152 -18.162 1.00 98.12 191 ILE A N 1
ATOM 1596 C CA . ILE A 1 191 ? 4.569 -1.826 -17.857 1.00 98.12 191 ILE A CA 1
ATOM 1597 C C . ILE A 1 191 ? 5.353 -0.797 -18.675 1.00 98.12 191 ILE A C 1
ATOM 1599 O O . ILE A 1 191 ? 6.576 -0.726 -18.572 1.00 98.12 191 ILE A O 1
ATOM 1603 N N . VAL A 1 192 ? 4.648 0.008 -19.467 1.00 97.88 192 VAL A N 1
ATOM 1604 C CA . VAL A 1 192 ? 5.213 1.026 -20.360 1.00 97.88 192 VAL A CA 1
ATOM 1605 C C . VAL A 1 192 ? 4.660 2.392 -19.984 1.00 97.88 192 VAL A C 1
ATOM 1607 O O . VAL A 1 192 ? 3.454 2.611 -20.060 1.00 97.88 192 VAL A O 1
ATOM 1610 N N . GLU A 1 193 ? 5.526 3.318 -19.588 1.00 95.62 193 GLU A N 1
ATOM 1611 C CA . GLU A 1 193 ? 5.118 4.638 -19.099 1.00 95.62 193 GLU A CA 1
ATOM 1612 C C . GLU A 1 193 ? 4.428 5.510 -20.161 1.00 95.62 193 GLU A C 1
ATOM 1614 O O . GLU A 1 193 ? 3.393 6.116 -19.869 1.00 95.62 193 GLU A O 1
ATOM 1619 N N . ASN A 1 194 ? 4.976 5.560 -21.379 1.00 94.50 194 ASN A N 1
ATOM 1620 C CA . ASN A 1 194 ? 4.534 6.436 -22.461 1.00 94.50 194 ASN A CA 1
ATOM 1621 C C . ASN A 1 194 ? 3.514 5.757 -23.396 1.00 94.50 194 ASN A C 1
ATOM 1623 O O . ASN A 1 194 ? 3.599 4.571 -23.726 1.00 94.50 194 ASN A O 1
ATOM 1627 N N . LYS A 1 195 ? 2.539 6.546 -23.856 1.00 95.62 195 LYS A N 1
ATOM 1628 C CA . LYS A 1 195 ? 1.429 6.107 -24.704 1.00 95.62 195 LYS A CA 1
ATOM 1629 C C . LYS A 1 195 ? 1.902 5.642 -26.083 1.00 95.62 195 LYS A C 1
ATOM 1631 O O . LYS A 1 195 ? 1.449 4.602 -26.558 1.00 95.62 195 LYS A O 1
ATOM 1636 N N . ASP A 1 196 ? 2.790 6.386 -26.733 1.00 95.50 196 ASP A N 1
ATOM 1637 C CA . ASP A 1 196 ? 3.189 6.093 -28.116 1.00 95.50 196 ASP A CA 1
ATOM 1638 C C . ASP A 1 196 ? 4.077 4.839 -28.177 1.00 95.50 196 ASP A C 1
ATOM 1640 O O . ASP A 1 196 ? 3.909 3.974 -29.048 1.00 95.50 196 ASP A O 1
ATOM 1644 N N . THR A 1 197 ? 4.936 4.665 -27.171 1.00 96.44 197 THR A N 1
ATOM 1645 C CA . THR A 1 197 ? 5.708 3.437 -26.940 1.00 96.44 197 THR A CA 1
ATOM 1646 C C . THR A 1 197 ? 4.792 2.245 -26.661 1.00 96.44 197 THR A C 1
ATOM 1648 O O . THR A 1 197 ? 4.975 1.179 -27.255 1.00 96.44 197 THR A O 1
ATOM 1651 N N . PHE A 1 198 ? 3.753 2.420 -25.832 1.00 97.88 198 PHE A N 1
ATOM 1652 C CA . PHE A 1 198 ? 2.752 1.379 -25.584 1.00 97.88 198 PHE A CA 1
ATOM 1653 C C . PHE A 1 198 ? 2.070 0.929 -26.884 1.00 97.88 198 PHE A C 1
ATOM 1655 O O . PHE A 1 198 ? 1.985 -0.270 -27.151 1.00 97.88 198 PHE A O 1
ATOM 1662 N N . PHE A 1 199 ? 1.609 1.862 -27.727 1.00 97.50 199 PHE A N 1
ATOM 1663 C CA . PHE A 1 199 ? 0.965 1.509 -28.999 1.00 97.50 199 PHE A CA 1
ATOM 1664 C C . PHE A 1 199 ? 1.930 0.844 -29.987 1.00 97.50 199 PHE A C 1
ATOM 1666 O O . PHE A 1 199 ? 1.519 -0.062 -30.716 1.00 97.50 199 PHE A O 1
ATOM 1673 N N . SER A 1 200 ? 3.204 1.240 -29.982 1.00 97.44 200 SER A N 1
ATOM 1674 C CA . SER A 1 200 ? 4.246 0.598 -30.789 1.00 97.44 200 SER A CA 1
ATOM 1675 C C . SER A 1 200 ? 4.448 -0.864 -30.380 1.00 97.44 200 SER A C 1
ATOM 1677 O O . SER A 1 200 ? 4.358 -1.752 -31.226 1.00 97.44 200 SER A O 1
ATOM 1679 N N . LEU A 1 201 ? 4.627 -1.135 -29.084 1.00 97.19 201 LEU A N 1
ATOM 1680 C CA . LEU A 1 201 ? 4.769 -2.497 -28.554 1.00 97.19 201 LEU A CA 1
ATOM 1681 C C . LEU A 1 201 ? 3.497 -3.329 -28.749 1.00 97.19 201 LEU A C 1
ATOM 1683 O O . LEU A 1 201 ? 3.575 -4.492 -29.138 1.00 97.19 201 LEU A O 1
ATOM 1687 N N . LYS A 1 202 ? 2.315 -2.729 -28.561 1.00 96.94 202 LYS A N 1
ATOM 1688 C CA . LYS A 1 202 ? 1.029 -3.385 -28.830 1.00 96.94 202 LYS A CA 1
ATOM 1689 C C . LYS A 1 202 ? 0.947 -3.862 -30.277 1.00 96.94 202 LYS A C 1
ATOM 1691 O O . LYS A 1 202 ? 0.548 -4.999 -30.519 1.00 96.94 202 LYS A O 1
ATOM 1696 N N . LYS A 1 203 ? 1.330 -3.010 -31.233 1.00 96.62 203 LYS A N 1
ATOM 1697 C CA . LYS A 1 203 ? 1.356 -3.373 -32.653 1.00 96.62 203 LYS A CA 1
ATOM 1698 C C . LYS A 1 203 ? 2.329 -4.526 -32.914 1.00 96.62 203 LYS A C 1
ATOM 1700 O O . LYS A 1 203 ? 1.981 -5.446 -33.641 1.00 96.62 203 LYS A O 1
ATOM 1705 N N . LEU A 1 204 ? 3.497 -4.530 -32.273 1.00 95.81 204 LEU A N 1
ATOM 1706 C CA . LEU A 1 204 ? 4.468 -5.621 -32.405 1.00 95.81 204 LEU A CA 1
ATOM 1707 C C . LEU A 1 204 ? 3.950 -6.952 -31.841 1.00 95.81 204 LEU A C 1
ATOM 1709 O O . LEU A 1 204 ? 4.103 -7.975 -32.510 1.00 95.81 204 LEU A O 1
ATOM 1713 N N . LEU A 1 205 ? 3.263 -6.941 -30.692 1.00 94.25 205 LEU A N 1
ATOM 1714 C CA . LEU A 1 205 ? 2.588 -8.135 -30.163 1.00 94.25 205 LEU A CA 1
ATOM 1715 C C . LEU A 1 205 ? 1.488 -8.639 -31.108 1.00 94.25 205 LEU A C 1
ATOM 1717 O O . LEU A 1 205 ? 1.322 -9.843 -31.278 1.00 94.25 205 LEU A O 1
ATOM 1721 N N . GLN A 1 206 ? 0.734 -7.733 -31.739 1.00 93.44 206 GLN A N 1
ATOM 1722 C CA . GLN A 1 206 ? -0.264 -8.089 -32.758 1.00 93.44 206 GLN A CA 1
ATOM 1723 C C . GLN A 1 206 ? 0.372 -8.680 -34.027 1.00 93.44 206 GLN A C 1
ATOM 1725 O O . GLN A 1 206 ? -0.250 -9.500 -34.693 1.00 93.44 206 GLN A O 1
ATOM 1730 N N . GLU A 1 207 ? 1.608 -8.289 -34.342 1.00 93.25 207 GLU A N 1
ATOM 1731 C CA . GLU A 1 207 ? 2.420 -8.825 -35.444 1.00 93.25 207 GLU A CA 1
ATOM 1732 C C . GLU A 1 207 ? 3.141 -10.146 -35.082 1.00 93.25 207 GLU A C 1
ATOM 1734 O O . GLU A 1 207 ? 3.854 -10.692 -35.921 1.00 93.25 207 GLU A O 1
ATOM 1739 N N . GLY A 1 208 ? 2.968 -10.671 -33.862 1.00 91.25 208 GLY A N 1
ATOM 1740 C CA . GLY A 1 208 ? 3.563 -11.941 -33.418 1.00 91.25 208 GLY A CA 1
ATOM 1741 C C . GLY A 1 208 ? 4.958 -11.832 -32.788 1.00 91.25 208 GLY A C 1
ATOM 1742 O O . GLY A 1 208 ? 5.611 -12.848 -32.555 1.00 91.25 208 GLY A O 1
ATOM 1743 N N . ASN A 1 209 ? 5.429 -10.614 -32.507 1.00 93.50 209 ASN A N 1
ATOM 1744 C CA . ASN A 1 209 ? 6.686 -10.376 -31.794 1.00 93.50 209 ASN A CA 1
ATOM 1745 C C . ASN A 1 209 ? 6.392 -10.418 -30.293 1.00 93.50 209 ASN A C 1
ATOM 1747 O O . ASN A 1 209 ? 5.964 -9.414 -29.729 1.00 93.50 209 ASN A O 1
ATOM 1751 N N . TYR A 1 210 ? 6.553 -11.581 -29.662 1.00 93.00 210 TYR A N 1
ATOM 1752 C CA . TYR A 1 210 ? 6.195 -11.774 -28.250 1.00 93.00 210 TYR A CA 1
ATOM 1753 C C . TYR A 1 210 ? 7.374 -11.677 -27.292 1.00 93.00 210 TYR A C 1
ATOM 1755 O O . TYR A 1 210 ? 7.150 -11.625 -26.085 1.00 93.00 210 TYR A O 1
ATOM 1763 N N . SER A 1 211 ? 8.611 -11.677 -27.788 1.00 93.94 211 SER A N 1
ATOM 1764 C CA . SER A 1 211 ? 9.787 -11.740 -26.929 1.00 93.94 211 SER A CA 1
ATOM 1765 C C . SER A 1 211 ? 10.874 -10.745 -27.300 1.00 93.94 211 SER A C 1
ATOM 1767 O O . SER A 1 211 ? 11.088 -10.412 -28.472 1.00 93.94 211 SER A O 1
ATOM 1769 N N . TRP A 1 212 ? 11.546 -10.274 -26.254 1.00 96.12 212 TRP A N 1
ATOM 1770 C CA . TRP A 1 212 ? 12.708 -9.402 -26.318 1.00 96.12 212 TRP A CA 1
ATOM 1771 C C . TRP A 1 212 ? 13.717 -9.837 -25.267 1.00 96.12 212 TRP A C 1
ATOM 1773 O O . TRP A 1 212 ? 13.379 -9.936 -24.084 1.00 96.12 212 TRP A O 1
ATOM 1783 N N . ASN A 1 213 ? 14.972 -10.019 -25.678 1.00 94.88 213 ASN A N 1
ATOM 1784 C CA . ASN A 1 213 ? 16.065 -10.390 -24.781 1.00 94.88 213 ASN A CA 1
ATOM 1785 C C . ASN A 1 213 ? 15.757 -11.680 -23.991 1.00 94.88 213 ASN A C 1
ATOM 1787 O O . ASN A 1 213 ? 16.055 -11.776 -22.800 1.00 94.88 213 ASN A O 1
ATOM 1791 N N . GLY A 1 214 ? 15.106 -12.648 -24.646 1.00 92.81 214 GLY A N 1
ATOM 1792 C CA . GLY A 1 214 ? 14.725 -13.936 -24.064 1.00 92.81 214 GLY A CA 1
ATOM 1793 C C . GLY A 1 214 ? 13.526 -13.889 -23.112 1.00 92.81 214 GLY A C 1
ATOM 1794 O O . GLY A 1 214 ? 13.169 -14.920 -22.546 1.00 92.81 214 GLY A O 1
ATOM 1795 N N . ILE A 1 215 ? 12.895 -12.725 -22.925 1.00 94.06 215 ILE A N 1
ATOM 1796 C CA . ILE A 1 215 ? 11.708 -12.567 -22.078 1.00 94.06 215 ILE A CA 1
ATOM 1797 C C . ILE A 1 215 ? 10.481 -12.506 -22.974 1.00 94.06 215 ILE A C 1
ATOM 1799 O O . ILE A 1 215 ? 10.385 -11.638 -23.842 1.00 94.06 215 ILE A O 1
ATOM 1803 N N . ARG A 1 216 ? 9.527 -13.407 -22.740 1.00 93.88 216 ARG A N 1
ATOM 1804 C CA . ARG A 1 216 ? 8.257 -13.455 -23.465 1.00 93.88 216 ARG A CA 1
ATOM 1805 C C . ARG A 1 216 ? 7.168 -12.706 -22.706 1.00 93.88 216 ARG A C 1
ATOM 1807 O O . ARG A 1 216 ? 6.936 -12.984 -21.533 1.00 93.88 216 ARG A O 1
ATOM 1814 N N . PHE A 1 217 ? 6.465 -11.813 -23.393 1.00 94.56 217 PHE A N 1
ATOM 1815 C CA . PHE A 1 217 ? 5.406 -10.980 -22.837 1.00 94.56 217 PHE A CA 1
ATOM 1816 C C . PHE A 1 217 ? 4.038 -11.363 -23.402 1.00 94.56 217 PHE A C 1
ATOM 1818 O O . PHE A 1 217 ? 3.860 -11.467 -24.616 1.00 94.56 217 PHE A O 1
ATOM 1825 N N . SER A 1 218 ? 3.054 -11.544 -22.523 1.00 92.56 218 SER A N 1
ATOM 1826 C CA . SER A 1 218 ? 1.647 -11.758 -22.904 1.00 92.56 218 SER A CA 1
ATOM 1827 C C . SER A 1 218 ? 0.774 -10.541 -22.633 1.00 92.56 218 SER A C 1
ATOM 1829 O O . SER A 1 218 ? -0.302 -10.438 -23.219 1.00 92.56 218 SER A O 1
ATOM 1831 N N . MET A 1 219 ? 1.223 -9.612 -21.784 1.00 95.19 219 MET A N 1
ATOM 1832 C CA . MET A 1 219 ? 0.461 -8.425 -21.414 1.00 95.19 219 MET A CA 1
ATOM 1833 C C . MET A 1 219 ? 1.332 -7.167 -21.417 1.00 95.19 219 MET A C 1
ATOM 1835 O O . MET A 1 219 ? 2.452 -7.159 -20.905 1.00 95.19 219 MET A O 1
ATOM 1839 N N . LEU A 1 220 ? 0.777 -6.084 -21.959 1.00 97.06 220 LEU A N 1
ATOM 1840 C CA . LEU A 1 220 ? 1.292 -4.725 -21.825 1.00 97.06 220 LEU A CA 1
ATOM 1841 C C . LEU A 1 220 ? 0.361 -3.917 -20.942 1.00 97.06 220 LEU A C 1
ATOM 1843 O O . LEU A 1 220 ? -0.848 -3.924 -21.167 1.00 97.06 220 LEU A O 1
ATOM 1847 N N . VAL A 1 221 ? 0.927 -3.137 -20.032 1.00 97.62 221 VAL A N 1
ATOM 1848 C CA . VAL A 1 221 ? 0.199 -2.147 -19.237 1.00 97.62 221 VAL A CA 1
ATOM 1849 C C . VAL A 1 221 ? 0.694 -0.760 -19.592 1.00 97.62 221 VAL A C 1
ATOM 1851 O O . VAL A 1 221 ? 1.894 -0.505 -19.593 1.00 97.62 221 VAL A O 1
ATOM 1854 N N . TYR A 1 222 ? -0.230 0.149 -19.880 1.00 97.88 222 TYR A N 1
ATOM 1855 C CA . TYR A 1 222 ? 0.089 1.559 -20.026 1.00 97.88 222 TYR A CA 1
ATOM 1856 C C . TYR A 1 222 ? 0.161 2.208 -18.640 1.00 97.88 222 TYR A C 1
ATOM 1858 O O . TYR A 1 222 ? -0.835 2.263 -17.918 1.00 97.88 222 TYR A O 1
ATOM 1866 N N . GLY A 1 223 ? 1.354 2.669 -18.264 1.00 94.56 223 GLY A N 1
ATOM 1867 C CA . GLY A 1 223 ? 1.654 3.188 -16.934 1.00 94.56 223 GLY A CA 1
ATOM 1868 C C . GLY A 1 223 ? 1.084 4.585 -16.657 1.00 94.56 223 GLY A C 1
ATOM 1869 O O . GLY A 1 223 ? 0.737 4.890 -15.517 1.00 94.56 223 GLY A O 1
ATOM 1870 N N . GLU A 1 224 ? 0.945 5.423 -17.692 1.00 93.75 224 GLU A N 1
ATOM 1871 C CA . GLU A 1 224 ? 0.373 6.777 -17.591 1.00 93.75 224 GLU A CA 1
ATOM 1872 C C . GLU A 1 224 ? 1.059 7.624 -16.492 1.00 93.75 224 GLU A C 1
ATOM 1874 O O . GLU A 1 224 ? 0.429 8.236 -15.621 1.00 93.75 224 GLU A O 1
ATOM 1879 N N . GLY A 1 225 ? 2.397 7.618 -16.505 1.00 90.75 225 GLY A N 1
ATOM 1880 C CA . GLY A 1 225 ? 3.226 8.321 -15.528 1.00 90.75 225 GLY A CA 1
ATOM 1881 C C . GLY A 1 225 ? 3.003 7.814 -14.101 1.00 90.75 225 GLY A C 1
ATOM 1882 O O . GLY A 1 225 ? 3.068 6.624 -13.823 1.00 90.75 225 GLY A O 1
ATOM 1883 N N . ASN A 1 226 ? 2.716 8.711 -13.154 1.00 89.62 226 ASN A N 1
ATOM 1884 C CA . ASN A 1 226 ? 2.550 8.316 -11.751 1.00 89.62 226 ASN A CA 1
ATOM 1885 C C . ASN A 1 226 ? 1.243 7.547 -11.465 1.00 89.62 226 ASN A C 1
ATOM 1887 O O . ASN A 1 226 ? 1.080 7.031 -10.357 1.00 89.62 226 ASN A O 1
ATOM 1891 N N . LYS A 1 227 ? 0.297 7.474 -12.409 1.00 93.06 227 LYS A N 1
ATOM 1892 C CA . LYS A 1 227 ? -0.992 6.803 -12.189 1.00 93.06 227 LYS A CA 1
ATOM 1893 C C . LYS A 1 227 ? -0.824 5.317 -11.873 1.00 93.06 227 LYS A C 1
ATOM 1895 O O . LYS A 1 227 ? -1.498 4.831 -10.968 1.00 93.06 227 LYS A O 1
ATOM 1900 N N . ILE A 1 228 ? 0.129 4.632 -12.513 1.00 94.62 228 ILE A N 1
ATOM 1901 C CA . ILE A 1 228 ? 0.383 3.205 -12.262 1.00 94.62 228 ILE A CA 1
ATOM 1902 C C . ILE A 1 228 ? 0.675 2.880 -10.794 1.00 94.62 228 ILE A C 1
ATOM 1904 O O . ILE A 1 228 ? 0.286 1.823 -10.319 1.00 94.62 228 ILE A O 1
ATOM 1908 N N . THR A 1 229 ? 1.243 3.816 -10.026 1.00 92.62 229 THR A N 1
ATOM 1909 C CA . THR A 1 229 ? 1.487 3.632 -8.578 1.00 92.62 229 THR A CA 1
ATOM 1910 C C . THR A 1 229 ? 0.208 3.450 -7.753 1.00 92.62 229 THR A C 1
ATOM 1912 O O . THR A 1 229 ? 0.275 3.036 -6.601 1.00 92.62 229 THR A O 1
ATOM 1915 N N . ARG A 1 230 ? -0.956 3.810 -8.308 1.00 89.94 230 ARG A N 1
ATOM 1916 C CA . ARG A 1 230 ? -2.272 3.682 -7.664 1.00 89.94 230 ARG A CA 1
ATOM 1917 C C . ARG A 1 230 ? -3.126 2.583 -8.282 1.00 89.94 230 ARG A C 1
ATOM 1919 O O . ARG A 1 230 ? -4.022 2.083 -7.610 1.00 89.94 230 ARG A O 1
ATOM 1926 N N . SER A 1 231 ? -2.867 2.237 -9.541 1.00 93.88 231 SER A N 1
ATOM 1927 C CA . SER A 1 231 ? -3.643 1.249 -10.288 1.00 93.88 231 SER A CA 1
ATOM 1928 C C . SER A 1 231 ? -2.974 -0.119 -10.392 1.00 93.88 231 SER A C 1
ATOM 1930 O O . SER A 1 231 ? -3.643 -1.057 -10.800 1.00 93.88 231 SER A O 1
ATOM 1932 N N . ILE A 1 232 ? -1.697 -0.284 -10.022 1.00 93.88 232 ILE A N 1
ATOM 1933 C CA . ILE A 1 232 ? -0.978 -1.565 -10.163 1.00 93.88 232 ILE A CA 1
ATOM 1934 C C . ILE A 1 232 ? -1.704 -2.744 -9.497 1.00 93.88 232 ILE A C 1
ATOM 1936 O O . ILE A 1 232 ? -1.736 -3.836 -10.059 1.00 93.88 232 ILE A O 1
ATOM 1940 N N . ASP A 1 233 ? -2.375 -2.511 -8.369 1.00 91.00 233 ASP A N 1
ATOM 1941 C CA . ASP A 1 233 ? -3.136 -3.540 -7.655 1.00 91.00 233 ASP A CA 1
ATOM 1942 C C . ASP A 1 233 ? -4.372 -4.035 -8.439 1.00 91.00 233 ASP A C 1
ATOM 1944 O O . ASP A 1 233 ? -4.917 -5.090 -8.132 1.00 91.00 233 ASP A O 1
ATOM 1948 N N . TYR A 1 234 ? -4.784 -3.349 -9.516 1.00 93.12 234 TYR A N 1
ATOM 1949 C CA . TYR A 1 234 ? -5.797 -3.847 -10.457 1.00 93.12 234 TYR A CA 1
ATOM 1950 C C . TYR A 1 234 ? -5.389 -5.179 -11.113 1.00 93.12 234 TYR A C 1
ATOM 1952 O O . TYR A 1 234 ? -6.243 -5.928 -11.580 1.00 93.12 234 TYR A O 1
ATOM 1960 N N . MET A 1 235 ? -4.099 -5.536 -11.077 1.00 91.62 235 MET A N 1
ATOM 1961 C CA . MET A 1 235 ? -3.617 -6.883 -11.410 1.00 91.62 235 MET A CA 1
ATOM 1962 C C . MET A 1 235 ? -4.317 -7.989 -10.609 1.00 91.62 235 MET A C 1
ATOM 1964 O O . MET A 1 235 ? -4.548 -9.074 -11.144 1.00 91.62 235 MET A O 1
ATOM 1968 N N . ASP A 1 236 ? -4.671 -7.724 -9.349 1.00 88.88 236 ASP A N 1
ATOM 1969 C CA . ASP A 1 236 ? -5.372 -8.685 -8.494 1.00 88.88 236 ASP A CA 1
ATOM 1970 C C . ASP A 1 236 ? -6.810 -8.906 -8.980 1.00 88.88 236 ASP A C 1
ATOM 1972 O O . ASP A 1 236 ? -7.303 -10.034 -8.973 1.00 88.88 236 ASP A O 1
ATOM 1976 N N . GLU A 1 237 ? -7.467 -7.852 -9.477 1.00 87.44 237 GLU A N 1
ATOM 1977 C CA . GLU A 1 237 ? -8.796 -7.945 -10.093 1.00 87.44 237 GLU A CA 1
ATOM 1978 C C . GLU A 1 237 ? -8.758 -8.739 -11.406 1.00 87.44 237 GLU A C 1
ATOM 1980 O O . GLU A 1 237 ? -9.654 -9.540 -11.678 1.00 87.44 237 GLU A O 1
ATOM 1985 N N . LEU A 1 238 ? -7.679 -8.585 -12.181 1.00 89.81 238 LEU A N 1
ATOM 1986 C CA . LEU A 1 238 ? -7.405 -9.387 -13.377 1.00 89.81 238 LEU A CA 1
ATOM 1987 C C . LEU A 1 238 ? -6.952 -10.824 -13.061 1.00 89.81 238 LEU A C 1
ATOM 1989 O O . LEU A 1 238 ? -6.715 -11.596 -13.989 1.00 89.81 238 LEU A O 1
ATOM 1993 N N . GLN A 1 239 ? -6.841 -11.192 -11.778 1.00 89.25 239 GLN A N 1
ATOM 1994 C CA . GLN A 1 239 ? -6.401 -12.510 -11.306 1.00 89.25 239 GLN A CA 1
ATOM 1995 C C . GLN A 1 239 ? -5.017 -12.909 -11.835 1.00 89.25 239 GLN A C 1
ATOM 1997 O O . GLN A 1 239 ? -4.734 -14.087 -12.055 1.00 89.25 239 GLN A O 1
ATOM 2002 N N . VAL A 1 240 ? -4.131 -11.929 -12.029 1.00 89.62 240 VAL A N 1
ATOM 2003 C CA . VAL A 1 240 ? -2.746 -12.187 -12.427 1.00 89.62 240 VAL A CA 1
ATOM 2004 C C . VAL A 1 240 ? -2.031 -12.906 -11.275 1.00 89.62 240 VAL A C 1
ATOM 2006 O O . VAL A 1 240 ? -1.980 -12.355 -10.169 1.00 89.62 240 VAL A O 1
ATOM 2009 N N . PRO A 1 241 ? -1.440 -14.098 -11.486 1.00 89.69 241 PRO A N 1
ATOM 2010 C CA . PRO A 1 241 ? -0.693 -14.800 -10.442 1.00 89.69 241 PRO A CA 1
ATOM 2011 C C . PRO A 1 241 ? 0.389 -13.909 -9.821 1.00 89.69 241 PRO A C 1
ATOM 2013 O O . PRO A 1 241 ? 1.038 -13.145 -10.537 1.00 89.69 241 PRO A O 1
ATOM 2016 N N . VAL A 1 242 ? 0.589 -13.986 -8.502 1.00 88.44 242 VAL A N 1
ATOM 2017 C CA . VAL A 1 242 ? 1.563 -13.140 -7.773 1.00 88.44 242 VAL A CA 1
ATOM 2018 C C . VAL A 1 242 ? 2.985 -13.309 -8.315 1.00 88.44 242 VAL A C 1
ATOM 2020 O O . VAL A 1 242 ? 3.693 -12.321 -8.465 1.00 88.44 242 VAL A O 1
ATOM 2023 N N . GLU A 1 243 ? 3.341 -14.534 -8.703 1.00 89.50 243 GLU A N 1
ATOM 2024 C CA . GLU A 1 243 ? 4.653 -14.912 -9.250 1.00 89.50 243 GLU A CA 1
ATOM 2025 C C . GLU A 1 243 ? 4.856 -14.523 -10.726 1.00 89.50 243 GLU A C 1
ATOM 2027 O O . GLU A 1 243 ? 5.886 -14.841 -11.317 1.00 89.50 243 GLU A O 1
ATOM 2032 N N . THR A 1 244 ? 3.871 -13.881 -11.368 1.00 91.88 244 THR A N 1
ATOM 2033 C CA . THR A 1 244 ? 4.004 -13.467 -12.774 1.00 91.88 244 THR A CA 1
ATOM 2034 C C . THR A 1 244 ? 5.123 -12.430 -12.889 1.00 91.88 244 THR A C 1
ATOM 2036 O O . THR A 1 244 ? 5.010 -11.382 -12.252 1.00 91.88 244 THR A O 1
ATOM 2039 N N . PRO A 1 245 ? 6.167 -12.650 -13.711 1.00 93.88 245 PRO A N 1
ATOM 2040 C CA . PRO A 1 245 ? 7.248 -11.682 -13.851 1.00 93.88 245 PRO A CA 1
ATOM 2041 C C . PRO A 1 245 ? 6.736 -10.358 -14.421 1.00 93.88 245 PRO A C 1
ATOM 2043 O O . PRO A 1 245 ? 6.097 -10.333 -15.476 1.00 93.88 245 PRO A O 1
ATOM 2046 N N . ILE A 1 246 ? 7.043 -9.248 -13.753 1.00 96.69 246 ILE A N 1
ATOM 2047 C CA . ILE A 1 246 ? 6.670 -7.906 -14.208 1.00 96.69 246 ILE A CA 1
ATOM 2048 C C . ILE A 1 246 ? 7.936 -7.122 -14.523 1.00 96.69 246 ILE A C 1
ATOM 2050 O O . ILE A 1 246 ? 8.871 -7.086 -13.725 1.00 96.69 246 ILE A O 1
ATOM 2054 N N . TYR A 1 247 ? 7.949 -6.462 -15.676 1.00 98.06 247 TYR A N 1
ATOM 2055 C CA . TYR A 1 247 ? 9.013 -5.565 -16.099 1.00 98.06 247 TYR A CA 1
ATOM 2056 C C . TYR A 1 247 ? 8.480 -4.146 -16.273 1.00 98.06 247 TYR A C 1
ATOM 2058 O O . TYR A 1 247 ? 7.367 -3.947 -16.754 1.00 98.06 247 TYR A O 1
ATOM 2066 N N . TYR A 1 248 ? 9.284 -3.155 -15.907 1.00 98.06 248 TYR A N 1
ATOM 2067 C CA . TYR A 1 248 ? 8.998 -1.739 -16.099 1.00 98.06 248 TYR A CA 1
ATOM 2068 C C . TYR A 1 248 ? 9.917 -1.143 -17.159 1.00 98.06 248 TYR A C 1
ATOM 2070 O O . TYR A 1 248 ? 11.133 -1.365 -17.158 1.00 98.06 248 TYR A O 1
ATOM 2078 N N . PHE A 1 249 ? 9.324 -0.337 -18.030 1.00 97.81 249 PHE A N 1
ATOM 2079 C CA . PHE A 1 249 ? 10.014 0.489 -18.998 1.00 97.81 249 PHE A CA 1
ATOM 2080 C C . PHE A 1 249 ? 9.427 1.903 -18.959 1.00 97.81 249 PHE A C 1
ATOM 2082 O O . PHE A 1 249 ? 8.238 2.097 -19.228 1.00 97.81 249 PHE A O 1
ATOM 2089 N N . GLY A 1 250 ? 10.274 2.888 -18.663 1.00 96.44 250 GLY A N 1
ATOM 2090 C CA . GLY A 1 250 ? 9.946 4.317 -18.630 1.00 96.44 250 GLY A CA 1
ATOM 2091 C C . GLY A 1 250 ? 11.027 5.171 -19.289 1.00 96.44 250 GLY A C 1
ATOM 2092 O O . GLY A 1 250 ? 11.994 4.634 -19.838 1.00 96.44 250 GLY A O 1
ATOM 2093 N N . ASP A 1 251 ? 10.865 6.490 -19.225 1.00 95.06 251 ASP A N 1
ATOM 2094 C CA . ASP A 1 251 ? 11.869 7.438 -19.717 1.00 95.06 251 ASP A CA 1
ATOM 2095 C C . ASP A 1 251 ? 13.168 7.332 -18.901 1.00 95.06 251 ASP A C 1
ATOM 2097 O O . ASP A 1 251 ? 13.172 6.975 -17.717 1.00 95.06 251 ASP A O 1
ATOM 2101 N N . PHE A 1 252 ? 14.303 7.625 -19.539 1.00 95.38 252 PHE A N 1
ATOM 2102 C CA . PHE A 1 252 ? 15.587 7.720 -18.852 1.00 95.38 252 PHE A CA 1
ATOM 2103 C C . PHE A 1 252 ? 15.827 9.170 -18.423 1.00 95.38 252 PHE A C 1
ATOM 2105 O O . PHE A 1 252 ? 16.582 9.916 -19.052 1.00 95.38 252 PHE A O 1
ATOM 2112 N N . ASP A 1 253 ? 15.132 9.555 -17.356 1.00 94.62 253 ASP A N 1
ATOM 2113 C CA . ASP A 1 253 ? 15.250 10.839 -16.670 1.00 94.62 253 ASP A CA 1
ATOM 2114 C C . ASP A 1 253 ? 14.945 10.683 -15.161 1.00 94.62 253 ASP A C 1
ATOM 2116 O O . ASP A 1 253 ? 14.478 9.620 -14.730 1.00 94.62 253 ASP A O 1
ATOM 2120 N N . PRO A 1 254 ? 15.205 11.704 -14.319 1.00 94.56 254 PRO A N 1
ATOM 2121 C CA . PRO A 1 254 ? 14.945 11.606 -12.881 1.00 94.56 254 PRO A CA 1
ATOM 2122 C C . PRO A 1 254 ? 13.479 11.325 -12.502 1.00 94.56 254 PRO A C 1
ATOM 2124 O O . PRO A 1 254 ? 13.227 10.671 -11.483 1.00 94.56 254 PRO A O 1
ATOM 2127 N N . THR A 1 255 ? 12.506 11.775 -13.300 1.00 93.75 255 THR A N 1
ATOM 2128 C CA . THR A 1 255 ? 11.075 11.566 -13.031 1.00 93.75 255 THR A CA 1
ATOM 2129 C C . THR A 1 255 ? 10.646 10.142 -13.357 1.00 93.75 255 THR A C 1
ATOM 2131 O O . THR A 1 255 ? 10.048 9.499 -12.491 1.00 93.75 255 THR A O 1
ATOM 2134 N N . GLY A 1 256 ? 10.990 9.619 -14.536 1.00 94.75 256 GLY A N 1
ATOM 2135 C CA . GLY A 1 256 ? 10.720 8.238 -14.939 1.00 94.75 256 GLY A CA 1
ATOM 2136 C C . GLY A 1 256 ? 11.370 7.236 -13.982 1.00 94.75 256 GLY A C 1
ATOM 2137 O O . GLY A 1 256 ? 10.726 6.289 -13.521 1.00 94.75 256 GLY A O 1
ATOM 2138 N N . ILE A 1 257 ? 12.609 7.508 -13.555 1.00 96.50 257 ILE A N 1
ATOM 2139 C CA . ILE A 1 257 ? 13.299 6.718 -12.523 1.00 96.50 257 ILE A CA 1
ATOM 2140 C C . ILE A 1 257 ? 12.547 6.768 -11.184 1.00 96.50 257 ILE A C 1
ATOM 2142 O O . ILE A 1 257 ? 12.335 5.738 -10.537 1.00 96.50 257 ILE A O 1
ATOM 2146 N N . SER A 1 258 ? 12.101 7.954 -10.766 1.00 95.75 258 SER A N 1
ATOM 2147 C CA . SER A 1 258 ? 11.320 8.101 -9.535 1.00 95.75 258 SER A CA 1
ATOM 2148 C C . SER A 1 258 ? 9.984 7.358 -9.608 1.00 95.75 258 SER A C 1
ATOM 2150 O O . SER A 1 258 ? 9.559 6.775 -8.610 1.00 95.75 258 SER A O 1
ATOM 2152 N N . ILE A 1 259 ? 9.322 7.338 -10.771 1.00 95.75 259 ILE A N 1
ATOM 2153 C CA . ILE A 1 259 ? 8.092 6.565 -10.984 1.00 95.75 259 ILE A CA 1
ATOM 2154 C C . ILE A 1 259 ? 8.382 5.074 -10.826 1.00 95.75 259 ILE A C 1
ATOM 2156 O O . ILE A 1 259 ? 7.710 4.441 -10.016 1.00 95.75 259 ILE A O 1
ATOM 2160 N N . PHE A 1 260 ? 9.406 4.532 -11.492 1.00 96.12 260 PHE A N 1
ATOM 2161 C CA . PHE A 1 260 ? 9.801 3.126 -11.346 1.00 96.12 260 PHE A CA 1
ATOM 2162 C C . PHE A 1 260 ? 9.954 2.713 -9.873 1.00 96.12 260 PHE A C 1
ATOM 2164 O O . PHE A 1 260 ? 9.342 1.738 -9.428 1.00 96.12 260 PHE A O 1
ATOM 2171 N N . CYS A 1 261 ? 10.707 3.488 -9.086 1.00 95.00 261 CYS A N 1
ATOM 2172 C CA . CYS A 1 261 ? 10.911 3.186 -7.669 1.00 95.00 261 CYS A CA 1
ATOM 2173 C C . CYS A 1 261 ? 9.619 3.283 -6.845 1.00 95.00 261 CYS A C 1
ATOM 2175 O O . CYS A 1 261 ? 9.407 2.474 -5.935 1.00 95.00 261 CYS A O 1
ATOM 2177 N N . ARG A 1 262 ? 8.732 4.239 -7.159 1.00 95.19 262 ARG A N 1
ATOM 2178 C CA . ARG A 1 262 ? 7.417 4.344 -6.509 1.00 95.19 262 ARG A CA 1
ATOM 2179 C C . ARG A 1 262 ? 6.522 3.156 -6.843 1.00 95.19 262 ARG A C 1
ATOM 2181 O O . ARG A 1 262 ? 5.893 2.637 -5.929 1.00 95.19 262 ARG A O 1
ATOM 2188 N N . VAL A 1 263 ? 6.498 2.702 -8.098 1.00 94.69 263 VAL A N 1
ATOM 2189 C CA . VAL A 1 263 ? 5.719 1.523 -8.513 1.00 94.69 263 VAL A C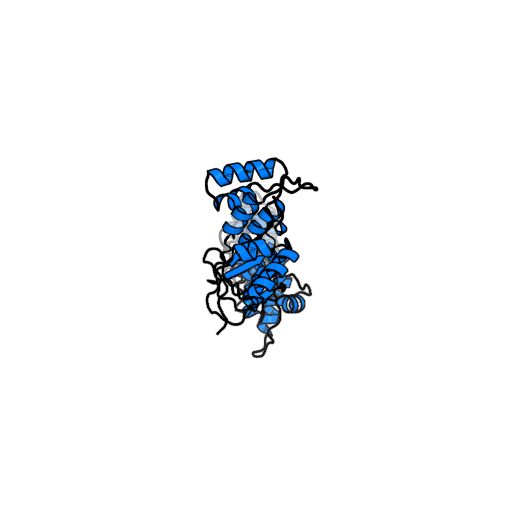A 1
ATOM 2190 C C . VAL A 1 263 ? 6.220 0.280 -7.776 1.00 94.69 263 VAL A C 1
ATOM 2192 O O . VAL A 1 263 ? 5.424 -0.391 -7.125 1.00 94.69 263 VAL A O 1
ATOM 2195 N N . GLN A 1 264 ? 7.537 0.040 -7.761 1.00 93.25 264 GLN A N 1
ATOM 2196 C CA . GLN A 1 264 ? 8.149 -1.059 -6.996 1.00 93.25 264 GLN A CA 1
ATOM 2197 C C . GLN A 1 264 ? 7.794 -1.042 -5.502 1.00 93.25 264 GLN A C 1
ATOM 2199 O O . GLN A 1 264 ? 7.810 -2.081 -4.858 1.00 93.25 264 GLN A O 1
ATOM 2204 N N . SER A 1 265 ? 7.542 0.136 -4.929 1.00 91.81 265 SER A N 1
ATOM 2205 C CA . SER A 1 265 ? 7.236 0.290 -3.501 1.00 91.81 265 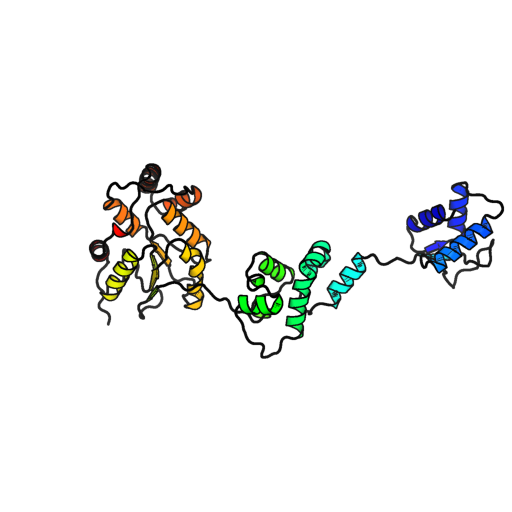SER A CA 1
ATOM 2206 C C . SER A 1 265 ? 5.730 0.327 -3.214 1.00 91.81 265 SER A C 1
ATOM 2208 O O . SER A 1 265 ? 5.334 0.419 -2.054 1.00 91.81 265 SER A O 1
ATOM 2210 N N . SER A 1 266 ? 4.895 0.320 -4.258 1.00 89.56 266 SER A N 1
ATOM 2211 C CA . SER A 1 266 ? 3.437 0.451 -4.150 1.00 89.56 266 SER A CA 1
ATOM 2212 C C . SER A 1 266 ? 2.692 -0.880 -4.080 1.00 89.56 266 SER A C 1
ATOM 2214 O O . SER A 1 266 ? 1.550 -0.878 -3.637 1.00 89.56 266 SER A O 1
ATOM 2216 N N . CYS A 1 267 ? 3.334 -1.993 -4.446 1.00 86.25 267 CYS A N 1
ATOM 2217 C CA . CYS A 1 267 ? 2.746 -3.330 -4.416 1.00 86.25 267 CYS A CA 1
ATOM 2218 C C . CYS A 1 267 ? 3.742 -4.374 -3.896 1.00 86.25 267 CYS A C 1
ATOM 2220 O O . CYS A 1 267 ? 4.953 -4.183 -3.988 1.00 86.25 267 CYS A O 1
ATOM 2222 N N . ASP A 1 268 ? 3.227 -5.513 -3.432 1.00 86.75 268 ASP A N 1
ATOM 2223 C CA . ASP A 1 268 ? 4.039 -6.640 -2.943 1.00 86.75 268 ASP A CA 1
ATOM 2224 C C . ASP A 1 268 ? 4.621 -7.511 -4.078 1.00 86.75 268 ASP A C 1
ATOM 2226 O O . ASP A 1 268 ? 5.333 -8.481 -3.828 1.00 86.75 268 ASP A O 1
ATOM 2230 N N . ARG A 1 269 ? 4.313 -7.179 -5.338 1.00 90.56 269 ARG A N 1
ATOM 2231 C CA . ARG A 1 269 ? 4.804 -7.885 -6.529 1.00 90.56 269 ARG A CA 1
ATOM 2232 C C . ARG A 1 269 ? 6.218 -7.434 -6.879 1.00 90.56 269 ARG A C 1
ATOM 2234 O O . ARG A 1 269 ? 6.530 -6.243 -6.837 1.00 90.56 269 ARG A O 1
ATOM 2241 N N . GLU A 1 270 ? 7.058 -8.376 -7.295 1.00 91.56 270 GLU A N 1
ATOM 2242 C CA . GLU A 1 270 ? 8.399 -8.062 -7.782 1.00 91.56 270 GLU A CA 1
ATOM 2243 C C . GLU A 1 270 ? 8.328 -7.443 -9.186 1.00 91.56 270 GLU A C 1
ATOM 2245 O O . GLU A 1 270 ? 7.884 -8.071 -10.148 1.00 91.56 270 GLU A O 1
ATOM 2250 N N . ILE A 1 271 ? 8.768 -6.188 -9.303 1.00 95.56 271 ILE A N 1
ATOM 2251 C CA . ILE A 1 271 ? 8.818 -5.457 -10.574 1.00 95.56 271 ILE A CA 1
ATOM 2252 C C . ILE A 1 271 ? 10.275 -5.218 -10.940 1.00 95.56 271 ILE A C 1
ATOM 2254 O O . ILE A 1 271 ? 10.982 -4.469 -10.267 1.00 95.56 271 ILE A O 1
ATOM 2258 N N . ASN A 1 272 ? 10.714 -5.827 -12.032 1.00 96.44 272 ASN A N 1
ATOM 2259 C CA . ASN A 1 272 ? 12.066 -5.725 -12.557 1.00 96.44 272 ASN A CA 1
ATOM 2260 C C . ASN A 1 272 ? 12.189 -4.581 -13.564 1.00 96.44 272 ASN A C 1
ATOM 2262 O O . ASN A 1 272 ? 11.223 -4.190 -14.212 1.00 96.44 272 ASN A O 1
ATOM 2266 N N . LEU A 1 273 ? 13.390 -4.039 -13.738 1.00 97.44 273 LEU A N 1
ATOM 2267 C CA . LEU A 1 273 ? 13.638 -3.062 -14.794 1.00 97.44 273 LEU A CA 1
ATOM 2268 C C . LEU A 1 273 ? 13.912 -3.781 -16.124 1.00 97.44 273 LEU A C 1
ATOM 2270 O O . LEU A 1 273 ? 14.703 -4.726 -16.157 1.00 97.44 273 LEU A O 1
ATOM 2274 N N . MET A 1 274 ? 13.337 -3.312 -17.237 1.00 97.62 274 MET A N 1
ATOM 2275 C CA . MET A 1 274 ? 13.686 -3.804 -18.579 1.00 97.62 274 MET A CA 1
ATOM 2276 C C . MET A 1 274 ? 15.048 -3.242 -19.025 1.00 97.62 274 MET A C 1
ATOM 2278 O O . MET A 1 274 ? 15.144 -2.410 -19.927 1.00 97.62 274 MET A O 1
ATOM 2282 N N . THR A 1 275 ? 16.124 -3.660 -18.349 1.00 97.56 275 THR A N 1
ATOM 2283 C CA . THR A 1 275 ? 17.482 -3.101 -18.508 1.00 97.56 275 THR A CA 1
ATOM 2284 C C . THR A 1 275 ? 17.994 -3.154 -19.946 1.00 97.56 275 THR A C 1
ATOM 2286 O O . THR A 1 275 ? 18.708 -2.247 -20.371 1.00 97.56 275 THR A O 1
ATOM 2289 N N . SER A 1 276 ? 17.605 -4.171 -20.722 1.00 97.12 276 SER A N 1
ATOM 2290 C CA . SER A 1 276 ? 17.952 -4.288 -22.142 1.00 97.12 276 SER A CA 1
ATOM 2291 C C . SER A 1 276 ? 17.447 -3.094 -22.955 1.00 97.12 276 SER A C 1
ATOM 2293 O O . SER A 1 276 ? 18.203 -2.547 -23.753 1.00 97.12 276 SER A O 1
ATOM 2295 N N . PHE A 1 277 ? 16.230 -2.607 -22.703 1.00 97.69 277 PHE A N 1
ATOM 2296 C CA . PHE A 1 277 ? 15.698 -1.432 -23.397 1.00 97.69 277 PHE A CA 1
ATOM 2297 C C . PHE A 1 277 ? 16.451 -0.158 -23.009 1.00 97.69 277 PHE A C 1
ATOM 2299 O O . PHE A 1 277 ? 16.816 0.614 -23.891 1.00 97.69 277 PHE A O 1
ATOM 2306 N N . TYR A 1 278 ? 16.795 0.026 -21.733 1.00 97.44 278 TYR A N 1
ATOM 2307 C CA . TYR A 1 278 ? 17.612 1.169 -21.304 1.00 97.44 278 TYR A CA 1
ATOM 2308 C C . TYR A 1 278 ? 19.009 1.172 -21.940 1.00 97.44 278 TYR A C 1
ATOM 2310 O O . TYR A 1 278 ? 19.485 2.221 -22.374 1.00 97.44 278 TYR A O 1
ATOM 2318 N N . ARG A 1 279 ? 19.649 0.005 -22.080 1.00 97.25 279 ARG A N 1
ATOM 2319 C CA . ARG A 1 279 ? 20.928 -0.117 -22.803 1.00 97.25 279 ARG A CA 1
ATOM 2320 C C . ARG A 1 279 ? 20.788 0.254 -24.277 1.00 97.25 279 ARG A C 1
ATOM 2322 O O . ARG A 1 279 ? 21.652 0.930 -24.835 1.00 97.25 279 ARG A O 1
ATOM 2329 N N . GLU A 1 280 ? 19.700 -0.160 -24.921 1.00 96.75 280 GLU A N 1
ATOM 2330 C CA . GLU A 1 280 ? 19.447 0.174 -26.324 1.00 96.75 280 GLU A CA 1
ATOM 2331 C C . GLU A 1 280 ? 19.089 1.655 -26.524 1.00 96.75 280 GLU A C 1
ATOM 2333 O O . GLU A 1 280 ? 19.528 2.242 -27.521 1.00 96.75 280 GLU A O 1
ATOM 2338 N N . MET A 1 281 ? 18.379 2.271 -25.569 1.00 95.19 281 MET A N 1
ATOM 2339 C CA . MET A 1 281 ? 18.153 3.721 -25.502 1.00 95.19 281 MET A CA 1
ATOM 2340 C C . MET A 1 281 ? 19.479 4.458 -25.370 1.00 95.19 281 MET A C 1
ATOM 2342 O O . MET A 1 281 ? 19.755 5.377 -26.137 1.00 95.19 281 MET A O 1
ATOM 2346 N N . TRP A 1 282 ? 20.341 4.009 -24.454 1.00 95.25 282 TRP A N 1
ATOM 2347 C CA . TRP A 1 282 ? 21.656 4.598 -24.251 1.00 95.25 282 TRP A CA 1
ATOM 2348 C C . TRP A 1 282 ? 22.482 4.592 -25.537 1.00 95.25 282 TRP A C 1
ATOM 2350 O O . TRP A 1 282 ? 23.021 5.628 -25.918 1.00 95.25 282 TRP A O 1
ATOM 2360 N N . LYS A 1 283 ? 22.535 3.473 -26.267 1.00 94.06 283 LYS A N 1
ATOM 2361 C CA . LYS A 1 283 ? 23.263 3.380 -27.549 1.00 94.06 283 LYS A CA 1
ATOM 2362 C C . LYS A 1 283 ? 22.743 4.343 -28.623 1.00 94.06 283 LYS A C 1
ATOM 2364 O O . LYS A 1 283 ? 23.520 4.767 -29.473 1.00 94.06 283 LYS A O 1
ATOM 2369 N N . ARG A 1 284 ? 21.448 4.673 -28.602 1.00 89.94 284 ARG A N 1
ATOM 2370 C CA . ARG A 1 284 ? 20.759 5.498 -29.616 1.00 89.94 284 ARG A CA 1
ATOM 2371 C C . ARG A 1 284 ? 20.472 6.923 -29.161 1.00 89.94 284 ARG A C 1
ATOM 2373 O O . ARG A 1 284 ? 19.819 7.672 -29.891 1.00 89.94 284 ARG A O 1
ATOM 2380 N N . ARG A 1 285 ? 20.937 7.289 -27.967 1.00 90.75 285 ARG A N 1
ATOM 2381 C CA . ARG A 1 285 ? 20.690 8.599 -27.378 1.00 90.75 285 ARG A CA 1
ATOM 2382 C C . ARG A 1 285 ? 21.146 9.704 -28.320 1.00 90.75 285 ARG A C 1
ATOM 2384 O O . ARG A 1 285 ? 22.194 9.613 -28.958 1.00 90.75 285 ARG A O 1
ATOM 2391 N N . LYS A 1 286 ? 20.343 10.754 -28.380 1.00 83.25 286 LYS A N 1
ATOM 2392 C CA . LYS A 1 286 ? 20.725 12.034 -28.967 1.00 83.25 286 LYS A CA 1
ATOM 2393 C C . LYS A 1 286 ? 20.922 12.999 -27.812 1.00 83.25 286 LYS A C 1
ATOM 2395 O O . LYS A 1 286 ? 20.215 12.884 -26.814 1.00 83.25 286 LYS A O 1
ATOM 2400 N N . ASP A 1 287 ? 21.863 13.922 -27.945 1.00 71.81 287 ASP A N 1
ATOM 2401 C CA . ASP A 1 287 ? 22.054 14.948 -26.924 1.00 71.81 287 ASP A CA 1
ATOM 2402 C C . ASP A 1 287 ? 20.764 15.769 -26.804 1.00 71.81 287 ASP A C 1
ATOM 2404 O O . ASP A 1 287 ? 20.249 16.307 -27.789 1.00 71.81 287 ASP A O 1
ATOM 2408 N N . GLY A 1 288 ? 20.205 15.801 -25.599 1.00 66.62 288 GLY A N 1
ATOM 2409 C CA . GLY A 1 288 ? 18.875 16.320 -25.325 1.00 66.62 288 GLY A CA 1
ATOM 2410 C C . GLY A 1 288 ? 18.809 16.795 -23.885 1.00 66.62 288 GLY A C 1
ATOM 2411 O O . GLY A 1 288 ? 19.067 16.030 -22.964 1.00 66.62 288 GLY A O 1
ATOM 2412 N N . LYS A 1 289 ? 18.472 18.073 -23.688 1.00 72.81 289 LYS A N 1
ATOM 2413 C CA . LYS A 1 289 ? 18.344 18.678 -22.357 1.00 72.81 289 LYS A CA 1
ATOM 2414 C C . LYS A 1 289 ? 16.910 18.637 -21.873 1.00 72.81 289 LYS A C 1
ATOM 2416 O O . LYS A 1 289 ? 15.995 18.963 -22.636 1.00 72.81 289 LYS A O 1
ATOM 2421 N N . VAL A 1 290 ? 16.723 18.306 -20.603 1.00 71.25 290 VAL A N 1
ATOM 2422 C CA . VAL A 1 290 ? 15.411 18.394 -19.971 1.00 71.25 290 VAL A CA 1
ATOM 2423 C C . VAL A 1 290 ? 14.956 19.858 -19.972 1.00 71.25 290 VAL A C 1
ATOM 2425 O O . VAL A 1 290 ? 15.714 20.763 -19.635 1.00 71.25 290 VAL A O 1
ATOM 2428 N N . GLN A 1 291 ? 13.714 20.111 -20.390 1.00 65.44 291 GLN A N 1
ATOM 2429 C CA . GLN A 1 291 ? 13.183 21.476 -20.543 1.00 65.44 291 GLN A CA 1
ATOM 2430 C C . GLN A 1 291 ? 12.580 22.057 -19.254 1.00 65.44 291 GLN A C 1
ATOM 2432 O O . GLN A 1 291 ? 12.236 23.237 -19.211 1.00 65.44 291 GLN A O 1
ATOM 2437 N N . LYS A 1 292 ? 12.397 21.230 -18.222 1.00 70.88 292 LYS A N 1
ATOM 2438 C CA . LYS A 1 292 ? 11.761 21.586 -16.947 1.00 70.88 292 LYS A CA 1
ATOM 2439 C C . LYS A 1 292 ? 12.577 21.032 -15.790 1.00 70.88 292 LYS A C 1
ATOM 2441 O O . LYS A 1 292 ? 13.050 19.903 -15.888 1.00 70.88 292 LYS A O 1
ATOM 2446 N N . GLU A 1 293 ? 12.666 21.785 -14.697 1.00 74.38 293 GLU A N 1
ATOM 2447 C CA . GLU A 1 293 ? 13.267 21.303 -13.451 1.00 74.38 293 GLU A CA 1
ATOM 2448 C C . GLU A 1 293 ? 12.619 19.978 -13.030 1.00 74.38 293 GLU A C 1
ATOM 2450 O O . GLU A 1 293 ? 11.393 19.872 -12.940 1.00 74.38 293 GLU A O 1
ATOM 2455 N N . GLN A 1 294 ? 13.454 18.961 -12.829 1.00 78.12 294 GLN A N 1
ATOM 2456 C CA . GLN A 1 294 ? 13.038 17.650 -12.343 1.00 78.12 294 GLN A CA 1
ATOM 2457 C C . GLN A 1 294 ? 13.392 17.537 -10.867 1.00 78.12 294 GLN A C 1
ATOM 2459 O O . GLN A 1 294 ? 14.428 18.033 -10.422 1.00 78.12 294 GLN A O 1
ATOM 2464 N N . GLU A 1 295 ? 12.553 16.844 -10.107 1.00 84.31 295 GLU A N 1
ATOM 2465 C CA . GLU A 1 295 ? 12.863 16.536 -8.717 1.00 84.31 295 GLU A CA 1
ATOM 2466 C C . GLU A 1 295 ? 13.943 15.445 -8.664 1.00 84.31 295 GLU A C 1
ATOM 2468 O O . GLU A 1 295 ? 13.734 14.316 -9.111 1.00 84.31 295 GLU A O 1
ATOM 2473 N N . TRP A 1 296 ? 15.116 15.782 -8.124 1.00 91.69 296 TRP A N 1
ATOM 2474 C CA . TRP A 1 296 ? 16.201 14.822 -7.943 1.00 91.69 296 TRP A CA 1
ATOM 2475 C C . TRP A 1 296 ? 15.990 14.001 -6.668 1.00 91.69 296 TRP A C 1
ATOM 2477 O O . TRP A 1 296 ? 16.171 14.502 -5.557 1.00 91.69 296 TRP A O 1
ATOM 2487 N N . ASN A 1 297 ? 15.656 12.719 -6.822 1.00 93.19 297 ASN A N 1
ATOM 2488 C CA . ASN A 1 297 ? 15.535 11.777 -5.711 1.00 93.19 297 ASN A CA 1
ATOM 2489 C C . ASN A 1 297 ? 16.743 10.827 -5.667 1.00 93.19 297 ASN A C 1
ATOM 2491 O O . ASN A 1 297 ? 16.814 9.853 -6.414 1.00 93.19 297 ASN A O 1
ATOM 2495 N N . GLU A 1 298 ? 17.689 11.097 -4.767 1.00 93.94 298 GLU A N 1
ATOM 2496 C CA . GLU A 1 298 ? 18.949 10.348 -4.661 1.00 93.94 298 GLU A CA 1
ATOM 2497 C C . GLU A 1 298 ? 18.753 8.851 -4.361 1.00 93.94 298 GLU A C 1
ATOM 2499 O O . GLU A 1 298 ? 19.463 8.012 -4.922 1.00 93.94 298 GLU A O 1
ATOM 2504 N N . GLU A 1 299 ? 17.763 8.499 -3.537 1.00 94.94 299 GLU A N 1
ATOM 2505 C CA . GLU A 1 299 ? 17.440 7.105 -3.219 1.00 94.94 299 GLU A CA 1
ATOM 2506 C C . GLU A 1 299 ? 16.914 6.368 -4.457 1.00 94.94 299 GLU A C 1
ATOM 2508 O O . GLU A 1 299 ? 17.379 5.269 -4.772 1.00 94.94 299 GLU A O 1
ATOM 2513 N N . ALA A 1 300 ? 16.002 7.000 -5.205 1.00 95.44 300 ALA A N 1
ATOM 2514 C CA . ALA A 1 300 ? 15.444 6.425 -6.425 1.00 95.44 300 ALA A CA 1
ATOM 2515 C C . ALA A 1 300 ? 16.517 6.234 -7.507 1.00 95.44 300 ALA A C 1
ATOM 2517 O O . ALA A 1 300 ? 16.625 5.152 -8.086 1.00 95.44 300 ALA A O 1
ATOM 2518 N N . ILE A 1 301 ? 17.365 7.246 -7.731 1.00 96.44 301 ILE A N 1
ATOM 2519 C CA . ILE A 1 301 ? 18.488 7.150 -8.672 1.00 96.44 301 ILE A CA 1
ATOM 2520 C C . ILE A 1 301 ? 19.428 6.008 -8.272 1.00 96.44 301 ILE A C 1
ATO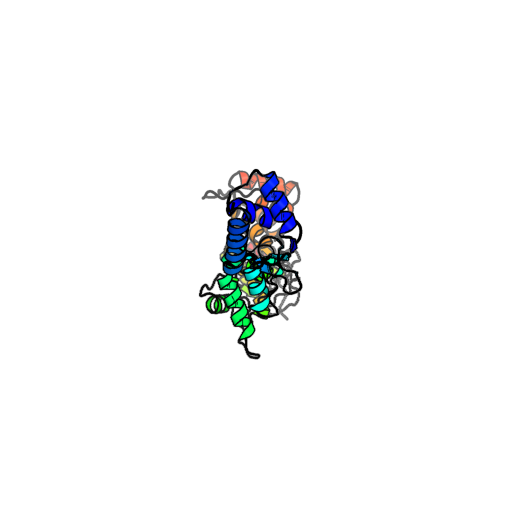M 2522 O O . ILE A 1 301 ? 19.773 5.174 -9.106 1.00 96.44 301 ILE A O 1
ATOM 2526 N N . THR A 1 302 ? 19.807 5.920 -6.995 1.00 95.94 302 THR A N 1
ATOM 2527 C CA . THR A 1 302 ? 20.713 4.870 -6.505 1.00 95.94 302 THR A CA 1
ATOM 2528 C C . THR A 1 302 ? 20.130 3.471 -6.721 1.00 95.94 302 THR A C 1
ATOM 2530 O O . THR A 1 302 ? 20.818 2.588 -7.237 1.00 95.94 302 THR A O 1
ATOM 2533 N N . ARG A 1 303 ? 18.849 3.274 -6.386 1.00 95.56 303 ARG A N 1
ATOM 2534 C CA . ARG A 1 303 ? 18.138 1.998 -6.555 1.00 95.56 303 ARG A CA 1
ATOM 2535 C C . ARG A 1 303 ? 17.938 1.619 -8.021 1.00 95.56 303 ARG A C 1
ATOM 2537 O O . ARG A 1 303 ? 18.000 0.446 -8.372 1.00 95.56 303 ARG A O 1
ATOM 2544 N N . PHE A 1 304 ? 17.700 2.588 -8.896 1.00 97.38 304 PHE A N 1
ATOM 2545 C CA . PHE A 1 304 ? 17.615 2.334 -10.330 1.00 97.38 304 PHE A CA 1
ATOM 2546 C C . PHE A 1 304 ? 18.973 1.910 -10.895 1.00 97.38 304 PHE A C 1
ATOM 2548 O O . PHE A 1 304 ? 19.076 0.883 -11.566 1.00 97.38 304 PHE A O 1
ATOM 2555 N N . LEU A 1 305 ? 20.031 2.655 -10.566 1.00 97.25 305 LEU A N 1
ATOM 2556 C CA . LEU A 1 305 ? 21.382 2.408 -11.060 1.00 97.25 305 LEU A CA 1
ATOM 2557 C C . LEU A 1 305 ? 21.949 1.060 -10.588 1.00 97.25 305 LEU A C 1
ATOM 2559 O O . LEU A 1 305 ? 22.725 0.446 -11.318 1.00 97.25 305 LEU A O 1
ATOM 2563 N N . SER A 1 306 ? 21.519 0.530 -9.437 1.00 96.75 306 SER A N 1
ATOM 2564 C CA . SER A 1 306 ? 21.963 -0.792 -8.968 1.00 96.75 306 SER A CA 1
ATOM 2565 C C . SER A 1 306 ? 21.561 -1.963 -9.878 1.00 96.75 306 SER A C 1
ATOM 2567 O O . SER A 1 306 ? 22.073 -3.061 -9.684 1.00 96.75 306 SER A O 1
ATOM 2569 N N . ASN A 1 307 ? 20.685 -1.748 -10.869 1.00 96.94 307 ASN A N 1
ATOM 2570 C CA . ASN A 1 307 ? 20.315 -2.747 -11.884 1.00 96.94 307 ASN A CA 1
ATOM 2571 C C . ASN A 1 307 ? 21.338 -2.871 -13.033 1.00 96.94 307 ASN A C 1
ATOM 2573 O O . ASN A 1 307 ? 21.187 -3.726 -13.907 1.00 96.94 307 ASN A O 1
ATOM 2577 N N . PHE A 1 308 ? 22.357 -2.012 -13.057 1.00 97.75 308 PHE A N 1
ATOM 2578 C CA . PHE A 1 308 ? 23.365 -1.926 -14.115 1.00 97.75 308 PHE A CA 1
ATOM 2579 C C . PHE A 1 308 ? 24.766 -2.209 -13.568 1.00 97.75 308 PHE A C 1
ATOM 2581 O O . PHE A 1 308 ? 24.975 -2.201 -12.352 1.00 97.75 308 PHE A O 1
ATOM 2588 N N . ASP A 1 309 ? 25.740 -2.465 -14.442 1.00 97.31 309 ASP A N 1
ATOM 2589 C CA . ASP A 1 309 ? 27.122 -2.680 -14.004 1.00 97.31 309 ASP A CA 1
ATOM 2590 C C . ASP A 1 309 ? 27.799 -1.381 -13.515 1.00 97.31 309 ASP A C 1
ATOM 2592 O O . ASP A 1 309 ? 27.269 -0.277 -13.642 1.00 97.31 309 ASP A O 1
ATOM 2596 N N . LYS A 1 310 ? 28.981 -1.495 -12.894 1.00 96.44 310 LYS A N 1
ATOM 2597 C CA . LYS A 1 310 ? 29.665 -0.345 -12.274 1.00 96.44 310 LYS A CA 1
ATOM 2598 C C . LYS A 1 310 ? 30.083 0.737 -13.266 1.00 96.44 310 LYS A C 1
ATOM 2600 O O . LYS A 1 310 ? 30.186 1.893 -12.858 1.00 96.44 310 LYS A O 1
ATOM 2605 N N . GLU A 1 311 ? 30.340 0.376 -14.514 1.00 95.81 311 GLU A N 1
ATOM 2606 C CA . GLU A 1 311 ? 30.728 1.319 -15.555 1.00 95.81 311 GLU A CA 1
ATOM 2607 C C . GLU A 1 311 ? 29.487 2.059 -16.077 1.00 95.81 311 GLU A C 1
ATOM 2609 O O . GLU A 1 311 ? 29.456 3.293 -16.079 1.00 95.81 311 GLU A O 1
ATOM 2614 N N . GLU A 1 312 ? 28.415 1.321 -16.385 1.00 96.50 312 GLU A N 1
ATOM 2615 C CA . GLU A 1 312 ? 27.100 1.862 -16.742 1.00 96.50 312 GLU A CA 1
ATOM 2616 C C . GLU A 1 312 ? 26.591 2.843 -15.677 1.00 96.50 312 GLU A C 1
ATOM 2618 O O . GLU A 1 312 ? 26.199 3.965 -16.001 1.00 96.50 312 GLU A O 1
ATOM 2623 N N . GLN A 1 313 ? 26.675 2.470 -14.394 1.00 97.19 313 GLN A N 1
ATOM 2624 C CA . GLN A 1 313 ? 26.272 3.316 -13.265 1.00 97.19 313 GLN A CA 1
ATOM 2625 C C . GLN A 1 313 ? 26.936 4.698 -13.298 1.00 97.19 313 GLN A C 1
ATOM 2627 O O . GLN A 1 313 ? 26.267 5.711 -13.081 1.00 97.19 313 GLN A O 1
ATOM 2632 N N . GLN A 1 314 ? 28.243 4.755 -13.569 1.00 95.94 314 GLN A N 1
ATOM 2633 C CA . GLN A 1 314 ? 28.992 6.013 -13.598 1.00 95.94 314 GLN A CA 1
ATOM 2634 C C . GLN A 1 314 ? 28.571 6.891 -14.778 1.00 95.94 314 GLN A C 1
ATOM 2636 O O . GLN A 1 314 ? 28.341 8.091 -14.600 1.00 95.94 314 GLN A O 1
ATOM 2641 N N . PHE A 1 315 ? 28.435 6.300 -15.967 1.00 95.12 315 PHE A N 1
ATOM 2642 C CA . PHE A 1 315 ? 28.017 7.029 -17.162 1.00 95.12 315 PHE A CA 1
ATOM 2643 C C . PHE A 1 315 ? 26.593 7.567 -17.041 1.00 95.12 315 PHE A C 1
ATOM 2645 O O . PHE A 1 315 ? 26.347 8.738 -17.332 1.00 95.12 315 PHE A O 1
ATOM 2652 N N . TYR A 1 316 ? 25.673 6.735 -16.561 1.00 95.88 316 TYR A N 1
ATOM 2653 C CA . TYR A 1 316 ? 24.268 7.082 -16.388 1.00 95.88 316 TYR A CA 1
ATOM 2654 C C . TYR A 1 316 ? 24.088 8.180 -15.343 1.00 95.88 316 TYR A C 1
ATOM 2656 O O . TYR A 1 316 ? 23.402 9.167 -15.602 1.00 95.88 316 TYR A O 1
ATOM 2664 N N . LEU A 1 317 ? 24.767 8.071 -14.196 1.00 95.94 317 LEU A N 1
ATOM 2665 C CA . LEU A 1 317 ? 24.715 9.099 -13.157 1.00 95.94 317 LEU A CA 1
ATOM 2666 C C . LEU A 1 317 ? 25.234 10.447 -13.661 1.00 95.94 317 LEU A C 1
ATOM 2668 O O . LEU A 1 317 ? 24.635 11.483 -13.377 1.00 95.94 317 LEU A O 1
ATOM 2672 N N . ARG A 1 318 ? 26.352 10.446 -14.396 1.00 94.69 318 ARG A N 1
ATOM 2673 C CA . ARG A 1 318 ? 26.915 11.674 -14.961 1.00 94.69 318 ARG A CA 1
ATOM 2674 C C . ARG A 1 318 ? 25.953 12.320 -15.955 1.00 94.69 318 ARG A C 1
ATOM 2676 O O . ARG A 1 318 ? 25.734 13.521 -15.872 1.00 94.69 318 ARG A O 1
ATOM 2683 N N . TYR A 1 319 ? 25.363 11.526 -16.842 1.00 93.56 319 TYR A N 1
ATOM 2684 C CA . TYR A 1 319 ? 24.420 12.009 -17.849 1.00 93.56 319 TYR A CA 1
ATOM 2685 C C . TYR A 1 319 ? 23.193 12.674 -17.219 1.00 93.56 319 TYR A C 1
ATOM 2687 O O . TYR A 1 319 ? 22.840 13.792 -17.585 1.00 93.56 319 TYR A O 1
ATOM 2695 N N . LEU A 1 320 ? 22.609 12.038 -16.200 1.00 93.00 320 LEU A N 1
ATOM 2696 C CA . LEU A 1 320 ? 21.470 12.594 -15.465 1.00 93.00 320 LEU A CA 1
ATOM 2697 C C . LEU A 1 320 ? 21.834 13.886 -14.709 1.00 93.00 320 LEU A C 1
ATOM 2699 O O . LEU A 1 320 ? 21.013 14.793 -14.636 1.00 93.00 320 LEU A O 1
ATOM 2703 N N . LYS A 1 321 ? 23.062 14.003 -14.177 1.00 92.19 321 LYS A N 1
ATOM 2704 C CA . LYS A 1 321 ? 23.557 15.228 -13.510 1.00 92.19 321 LYS A CA 1
ATOM 2705 C C . LYS A 1 321 ? 23.806 16.401 -14.461 1.00 92.19 321 LYS A C 1
ATOM 2707 O O . LYS A 1 321 ? 23.882 17.535 -14.005 1.00 92.19 321 LYS A O 1
ATOM 2712 N N . GLU A 1 322 ? 23.976 16.135 -15.752 1.00 90.44 322 GLU A N 1
ATOM 2713 C CA . GLU A 1 322 ? 24.142 17.154 -16.797 1.00 90.44 322 GLU A CA 1
ATOM 2714 C C . GLU A 1 322 ? 22.783 17.578 -17.408 1.00 90.44 322 GLU A C 1
ATOM 2716 O O . GLU A 1 322 ? 22.733 18.123 -18.518 1.00 90.44 322 GLU A O 1
ATOM 2721 N N . ASP A 1 323 ? 21.681 17.303 -16.691 1.00 87.56 323 ASP A N 1
ATOM 2722 C CA . ASP A 1 323 ? 20.286 17.545 -17.085 1.00 87.56 323 ASP A CA 1
ATOM 2723 C C . ASP A 1 323 ? 19.943 16.969 -18.467 1.00 87.56 323 ASP A C 1
ATOM 2725 O O . ASP A 1 323 ? 19.143 17.531 -19.225 1.00 87.56 323 ASP A O 1
ATOM 2729 N N . GLN A 1 324 ? 20.589 15.858 -18.825 1.00 90.25 324 GLN A N 1
ATOM 2730 C CA . GLN A 1 324 ? 20.290 15.132 -20.048 1.00 90.25 324 GLN A CA 1
ATOM 2731 C C . GLN A 1 324 ? 19.196 14.090 -19.804 1.00 90.25 324 GLN A C 1
ATOM 2733 O O . GLN A 1 324 ? 19.071 13.544 -18.706 1.00 90.25 324 GLN A O 1
ATOM 2738 N N . TYR A 1 325 ? 18.436 13.775 -20.850 1.00 92.88 325 TYR A N 1
ATOM 2739 C CA . TYR A 1 325 ? 17.446 12.702 -20.812 1.00 92.88 325 TYR A CA 1
ATOM 2740 C C . TYR A 1 325 ? 17.371 11.937 -22.123 1.00 92.88 325 TYR A C 1
ATOM 2742 O O . TYR A 1 325 ? 17.752 12.439 -23.182 1.00 92.88 325 TYR A O 1
ATOM 2750 N N . ILE A 1 326 ? 16.830 10.723 -22.045 1.00 94.12 326 ILE A N 1
ATOM 2751 C CA . ILE A 1 326 ? 16.500 9.929 -23.224 1.00 94.12 326 ILE A CA 1
ATOM 2752 C C . ILE A 1 326 ? 15.022 9.532 -23.126 1.00 94.12 326 ILE A C 1
ATOM 2754 O O . ILE A 1 326 ? 14.668 8.801 -22.199 1.00 94.12 326 ILE A O 1
ATOM 2758 N N . PRO A 1 327 ? 14.161 9.983 -24.054 1.00 93.69 327 PRO A N 1
ATOM 2759 C CA . PRO A 1 327 ? 12.756 9.589 -24.072 1.00 93.69 327 PRO A CA 1
ATOM 2760 C C . PRO A 1 327 ? 12.591 8.154 -24.592 1.00 93.69 327 PRO A C 1
ATOM 2762 O O . PRO A 1 327 ? 13.389 7.693 -25.422 1.00 93.69 327 PRO A O 1
ATOM 2765 N N . GLN A 1 328 ? 11.545 7.449 -24.158 1.00 94.12 328 GLN A N 1
ATOM 2766 C CA . GLN A 1 328 ? 11.219 6.091 -24.606 1.00 94.12 328 GLN A CA 1
ATOM 2767 C C . GLN A 1 328 ? 11.102 5.986 -26.129 1.00 94.12 328 GLN A C 1
ATOM 2769 O O . GLN A 1 328 ? 11.503 4.978 -26.709 1.00 94.12 328 GLN A O 1
ATOM 2774 N N . GLU A 1 329 ? 10.631 7.044 -26.788 1.00 93.19 329 GLU A N 1
ATOM 2775 C CA . GLU A 1 329 ? 10.477 7.151 -28.241 1.00 93.19 329 GLU A CA 1
ATOM 2776 C C . GLU A 1 329 ? 11.809 7.064 -29.003 1.00 93.19 329 GLU A C 1
ATOM 2778 O O . GLU A 1 329 ? 11.816 6.881 -30.223 1.00 93.19 329 GLU A O 1
ATOM 2783 N N . SER A 1 330 ? 12.952 7.145 -28.310 1.00 92.88 330 SER A N 1
ATOM 2784 C CA . SER A 1 330 ? 14.257 6.796 -28.889 1.00 92.88 330 SER A CA 1
ATOM 2785 C C . SER A 1 330 ? 14.320 5.336 -29.367 1.00 92.88 330 SER A C 1
ATOM 2787 O O . SER A 1 330 ? 15.066 5.030 -30.303 1.00 92.88 330 SER A O 1
ATOM 2789 N N . LEU A 1 331 ? 13.501 4.447 -28.790 1.00 94.88 331 LEU A N 1
ATOM 2790 C CA . LEU A 1 331 ? 13.217 3.115 -29.318 1.00 94.88 331 LEU A CA 1
ATOM 2791 C C . LEU A 1 331 ? 11.950 3.161 -30.175 1.00 94.88 331 LEU A C 1
ATOM 2793 O O . LEU A 1 331 ? 10.851 2.831 -29.730 1.00 94.88 331 LEU A O 1
ATOM 2797 N N . SER A 1 332 ? 12.108 3.560 -31.436 1.00 95.25 332 SER A N 1
ATOM 2798 C CA . SER A 1 332 ? 11.011 3.515 -32.404 1.00 95.25 332 SER A CA 1
ATOM 2799 C C . SER A 1 332 ? 10.495 2.084 -32.601 1.00 95.25 332 SER A C 1
ATOM 2801 O O . SER A 1 332 ? 11.190 1.106 -32.320 1.00 95.25 332 SER A O 1
ATOM 2803 N N . ILE A 1 333 ? 9.295 1.942 -33.171 1.00 96.31 333 ILE A N 1
ATOM 2804 C CA . ILE A 1 333 ? 8.738 0.624 -33.510 1.00 96.31 333 ILE A CA 1
ATOM 2805 C C . ILE A 1 333 ? 9.682 -0.221 -34.380 1.00 96.31 333 ILE A C 1
ATOM 2807 O O . ILE A 1 333 ? 9.744 -1.434 -34.210 1.00 96.31 333 ILE A O 1
ATOM 2811 N N . GLU A 1 334 ? 10.444 0.396 -35.287 1.00 95.25 334 GLU A N 1
ATOM 2812 C CA . GLU A 1 334 ? 11.411 -0.315 -36.131 1.00 95.25 334 GLU A CA 1
ATOM 2813 C C . GLU A 1 334 ? 12.586 -0.851 -35.315 1.00 95.25 334 GLU A C 1
ATOM 2815 O O . GLU A 1 334 ? 12.997 -1.995 -35.507 1.00 95.25 334 GLU A O 1
ATOM 2820 N N . VAL A 1 335 ? 13.086 -0.051 -34.369 1.00 95.50 335 VAL A N 1
ATOM 2821 C CA . VAL A 1 335 ? 14.140 -0.477 -33.444 1.00 95.50 335 VAL A CA 1
ATOM 2822 C C . VAL A 1 335 ? 13.628 -1.613 -32.568 1.00 95.50 335 VAL A C 1
ATOM 2824 O O . VAL A 1 335 ? 14.264 -2.658 -32.505 1.00 95.50 335 VAL A O 1
ATOM 2827 N N . LEU A 1 336 ? 12.459 -1.446 -31.946 1.00 96.44 336 LEU A N 1
ATOM 2828 C CA . LEU A 1 336 ? 11.842 -2.472 -31.106 1.00 96.44 336 LEU A CA 1
ATOM 2829 C C . LEU A 1 336 ? 11.586 -3.768 -31.882 1.00 96.44 336 LEU A C 1
ATOM 2831 O O . LEU A 1 336 ? 11.824 -4.845 -31.345 1.00 96.44 336 LEU A O 1
ATOM 2835 N N . ARG A 1 337 ? 11.169 -3.688 -33.151 1.00 96.44 337 ARG A N 1
ATOM 2836 C CA . ARG A 1 337 ? 11.026 -4.865 -34.019 1.00 96.44 337 ARG A CA 1
ATOM 2837 C C . ARG A 1 337 ? 12.366 -5.559 -34.246 1.00 96.44 337 ARG A C 1
ATOM 2839 O O . ARG A 1 337 ? 12.443 -6.772 -34.120 1.00 96.44 337 ARG A O 1
ATOM 2846 N N . GLY A 1 338 ? 13.416 -4.798 -34.555 1.00 94.94 338 GLY A N 1
ATOM 2847 C CA . GLY A 1 338 ? 14.761 -5.343 -34.756 1.00 94.94 338 GLY A CA 1
ATOM 2848 C C . GLY A 1 338 ? 15.382 -5.953 -33.494 1.00 94.94 338 GLY A C 1
ATOM 2849 O O . GLY A 1 338 ? 16.275 -6.784 -33.605 1.00 94.94 338 GLY A O 1
ATOM 2850 N N . LEU A 1 339 ? 14.911 -5.549 -32.311 1.00 94.50 339 LEU A N 1
ATOM 2851 C CA . LEU A 1 339 ? 15.308 -6.109 -31.016 1.00 94.50 339 LEU A CA 1
ATOM 2852 C C . LEU A 1 339 ? 14.490 -7.337 -30.598 1.00 94.50 339 LEU A C 1
ATOM 2854 O O . LEU A 1 339 ? 14.817 -7.940 -29.578 1.00 94.50 339 LEU A O 1
ATOM 2858 N N . SER A 1 340 ? 13.408 -7.668 -31.308 1.00 94.00 340 SER A N 1
ATOM 2859 C CA . SER A 1 340 ? 12.603 -8.839 -30.970 1.00 94.00 340 SER A CA 1
ATOM 2860 C C . SER A 1 340 ? 13.364 -10.122 -31.295 1.00 94.00 340 SER A C 1
ATOM 2862 O O . SER A 1 340 ? 14.066 -10.191 -32.304 1.00 94.00 340 SER A O 1
ATOM 2864 N N . ASP A 1 341 ? 13.182 -11.160 -30.477 1.00 91.69 341 ASP A N 1
ATOM 2865 C CA . ASP A 1 341 ? 13.844 -12.453 -30.697 1.00 91.69 341 ASP A CA 1
ATOM 2866 C C . ASP A 1 341 ? 13.233 -13.243 -31.882 1.00 91.69 341 ASP A C 1
ATOM 2868 O O . ASP A 1 341 ? 13.694 -14.337 -32.208 1.00 91.69 341 ASP A O 1
ATOM 2872 N N . GLY A 1 342 ? 12.215 -12.686 -32.552 1.00 79.38 342 G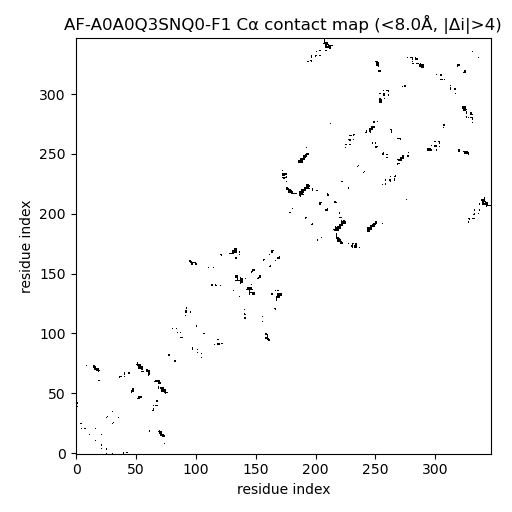LY A N 1
ATOM 2873 C CA . GLY A 1 342 ? 11.608 -13.217 -33.770 1.00 79.38 342 GLY A CA 1
ATOM 2874 C C . GLY A 1 342 ? 10.080 -13.251 -33.721 1.00 79.38 342 GLY A C 1
ATOM 2875 O O . GLY A 1 342 ? 9.458 -13.074 -32.675 1.00 79.38 342 GLY A O 1
ATOM 2876 N N . ILE A 1 343 ? 9.468 -13.498 -34.882 1.00 75.69 343 ILE A N 1
ATOM 2877 C CA . ILE A 1 343 ? 8.022 -13.720 -34.985 1.00 75.69 343 ILE A CA 1
ATOM 2878 C C . ILE A 1 343 ? 7.751 -15.193 -34.709 1.00 75.69 343 ILE A C 1
ATOM 2880 O O . ILE A 1 343 ? 8.145 -16.062 -35.493 1.00 75.69 343 ILE A O 1
ATOM 2884 N N . GLU A 1 344 ? 7.019 -15.476 -33.640 1.00 61.81 344 GLU A N 1
ATOM 2885 C CA . GLU A 1 344 ? 6.425 -16.792 -33.464 1.00 61.81 344 GLU A CA 1
ATOM 2886 C C . GLU A 1 344 ? 5.078 -16.813 -34.187 1.00 61.81 344 GLU A C 1
ATOM 2888 O O . GLU A 1 344 ? 4.186 -16.011 -33.905 1.00 61.81 344 GLU A O 1
ATOM 2893 N N . LYS A 1 345 ? 4.921 -17.726 -35.152 1.00 46.94 345 LYS A N 1
ATOM 2894 C CA . LYS A 1 345 ? 3.614 -17.948 -35.776 1.00 46.94 345 LYS A CA 1
ATOM 2895 C C . LYS A 1 345 ? 2.667 -18.481 -34.706 1.00 46.94 345 LYS A C 1
ATOM 2897 O O . LYS A 1 345 ? 2.908 -19.554 -34.160 1.00 46.94 345 LYS A O 1
ATOM 2902 N N . THR A 1 346 ? 1.605 -17.732 -34.430 1.00 46.22 346 THR A N 1
ATOM 2903 C CA . THR A 1 346 ? 0.457 -18.205 -33.656 1.00 46.22 346 THR A CA 1
ATOM 2904 C C . THR A 1 346 ? -0.063 -19.475 -34.334 1.00 46.22 346 THR A C 1
ATOM 2906 O O . THR A 1 346 ? -0.338 -19.446 -35.537 1.00 46.22 346 THR A O 1
ATOM 2909 N N . VAL A 1 347 ? -0.100 -20.591 -33.602 1.00 37.16 347 VAL A N 1
ATOM 2910 C CA . VAL A 1 347 ? -0.722 -21.843 -34.068 1.00 37.16 347 VAL A CA 1
ATOM 2911 C C . VAL A 1 347 ? -2.233 -21.712 -33.988 1.00 37.16 347 VAL A C 1
ATOM 2913 O O . VAL A 1 347 ? -2.716 -21.191 -32.955 1.00 37.16 347 VAL A O 1
#